Protein AF-A0A485KG55-F1 (afdb_monomer)

Solvent-accessible surface area (backbone atoms only — not comparable to full-atom values): 17344 Å² total; per-residue (Å²): 124,75,71,66,56,75,68,32,67,69,53,48,48,53,50,52,75,73,37,87,70,76,58,78,93,52,53,68,58,70,80,62,63,84,84,54,78,58,100,58,91,44,66,77,60,44,43,66,53,48,68,34,47,49,65,46,37,75,73,56,50,67,76,53,49,66,58,47,41,70,78,42,58,73,48,50,64,60,49,48,56,47,23,44,67,75,44,39,42,69,53,46,56,54,47,60,76,74,46,80,66,74,80,63,58,61,94,48,63,58,46,58,52,19,46,69,63,48,37,55,65,35,44,52,52,36,49,75,73,69,44,73,63,96,65,61,64,43,36,50,16,22,51,64,47,28,47,72,43,31,63,58,36,58,81,77,51,94,81,63,63,46,64,16,40,27,33,6,25,38,63,46,23,44,73,42,34,55,53,46,56,72,73,48,73,90,53,83,49,75,58,29,41,24,29,6,23,50,50,48,21,47,71,41,36,50,56,38,46,78,72,69,52,60,57,86,56,14,41,61,32,4,55,76,71,62,27,59,70,37,25,54,51,47,48,48,69,76,42,79,79,64,75,87,75,89,66,92,72,81,89,70,90,82,90,80,83,89,81,88,85,83,87,84,80,85,86,77,88,89,77,88,78,87,83,83,88,85,81,83,88,80,89,81,85,89,132

Mean predicted aligned error: 14.4 Å

Radius of gyration: 32.48 Å; Cα contacts (8 Å, |Δi|>4): 273; chains: 1; bounding box: 78×40×114 Å

Secondary structure (DSSP, 8-state):
--TTTTT-HHHHHHHHHHS----GGGGGGTT--GGG--SS--HHHHHHHHHHHHHHHHHHTTTTHHHHHHH-GGGHHHHHHHHHHHT-HHHHHHHHTTS-GGGGSSSS-HHHHHHHHT-HHHHHHHHHTT---SS-HHHHHHHTT-HHHHHHHHTT-SS-HHHHHHHHHHTT-HHHHHHHHHHTTT---THHHHHHHHTT-HHHHHHHHHTT---TTHHHHHHHHT-HHHHHHHHHHH-TTS---------------------------------------------

pLDDT: mean 75.59, std 22.01, range [25.38, 97.0]

InterPro domains:
  IPR036770 Ankyrin repeat-containing domain superfamily [G3DSA:1.25.40.20] (66-266)
  IPR036770 Ankyrin repeat-containing domain superfamily [SSF48403] (77-235)
  IPR052050 Secreted Effector and Ankyrin Repeat [PTHR46586] (79-247)

Foldseek 3Di:
DVVVQVVDPVVVVVVCVVDVDDPPLLVLCPPDDLVLDDDDVDVVSLVSVCVNVVVSCVVPNCPCVVVSCVVPVSCLQSQCLVCLQPQVLVSVVVSVVPDQCPVNQPDDLSLLNSLLNLNPSSNVSCVVSVRDDPDQSCLSNLLNLNVVSVVVCVVPDPDDLANSLLSNLLNLSQVSNVVSCVSVPPDHDLCSLLSNLLSLNQVNNVVCVVVPRDCPNSLVSNVVNVSVVNNVVSVCVVCVPDPPPPDPDDPDDDDDDDDDDDDDDDDDDDDDDDDDDDDDDDDDDDD

Sequence (287 aa):
MAASIFHSPDMLRSIVDFQNGAPGHFLPFRCLRSHQLTIELDPAEFAPYEAAFGPWYAHFGSTHVNALFKAMPFLVKPAFFHAVLTGHADVLELICKREDLDGFRHPYNVFKLAMHQGHVQVVLFLQRHRFHCKLCPLWMAADRGHLPLVYFFHRSTTTRSAGAMNAAASRGHLAVVEFLHVNFRGRRSDNTMRCAAAGGHLLTVQFLFDNGYDPRYALEAAVQVGHTDVAAYLERVSNPQSPCDTTFATSTTESNVVDVCSSQGATGFGISGHRACEILGDMCQAA

Organism: NCBI:txid120398

Structure (mmCIF, N/CA/C/O backbone):
data_AF-A0A485KG55-F1
#
_entry.id   AF-A0A485KG55-F1
#
loop_
_atom_site.group_PDB
_atom_site.id
_atom_site.type_symbol
_atom_site.label_atom_id
_atom_site.label_alt_id
_atom_site.label_comp_id
_atom_site.label_asym_id
_atom_site.label_entity_id
_atom_site.label_seq_id
_atom_site.pdbx_PDB_ins_code
_atom_site.Cartn_x
_atom_site.Cartn_y
_atom_site.Cartn_z
_atom_site.occupancy
_atom_site.B_iso_or_equi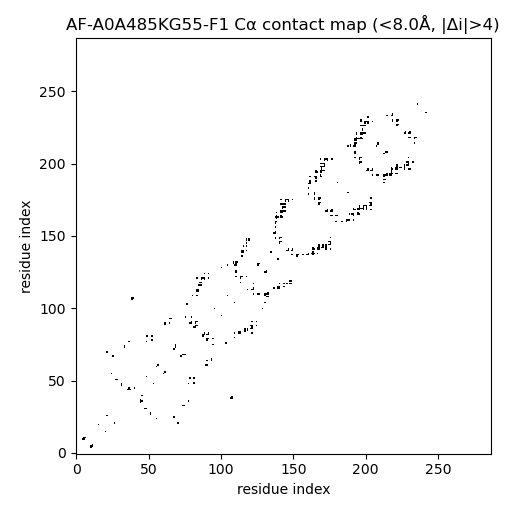v
_atom_site.auth_seq_id
_atom_site.auth_comp_id
_atom_site.auth_asym_id
_atom_site.auth_atom_id
_atom_site.pdbx_PDB_model_num
ATOM 1 N N . MET A 1 1 ? -4.668 -23.628 56.094 1.00 54.41 1 MET A N 1
ATOM 2 C CA . MET A 1 1 ? -6.007 -23.093 56.436 1.00 54.41 1 MET A CA 1
ATOM 3 C C . MET A 1 1 ? -6.452 -21.905 55.575 1.00 54.41 1 MET A C 1
ATOM 5 O O . MET A 1 1 ? -7.646 -21.775 55.379 1.00 54.41 1 MET A O 1
ATOM 9 N N . ALA A 1 2 ? -5.564 -21.075 55.006 1.00 54.59 2 ALA A N 1
ATOM 10 C CA . ALA A 1 2 ? -5.996 -19.948 54.160 1.00 54.59 2 ALA A CA 1
ATOM 11 C C . ALA A 1 2 ? -6.508 -20.347 52.752 1.00 54.59 2 ALA A C 1
ATOM 13 O O . ALA A 1 2 ? -7.375 -19.680 52.205 1.00 54.59 2 ALA A O 1
ATOM 14 N N . ALA A 1 3 ? -6.021 -21.451 52.169 1.00 56.25 3 ALA A N 1
ATOM 15 C CA . ALA A 1 3 ? -6.397 -21.864 50.808 1.00 56.25 3 ALA A CA 1
ATOM 16 C C . ALA A 1 3 ? -7.838 -22.405 50.688 1.00 56.25 3 ALA A C 1
ATOM 18 O O . ALA A 1 3 ? -8.481 -22.210 49.664 1.00 56.25 3 ALA A O 1
ATOM 19 N N . SER A 1 4 ? -8.382 -23.031 51.740 1.00 61.31 4 SER A N 1
ATOM 20 C CA . SER A 1 4 ? -9.757 -23.560 51.737 1.00 61.31 4 SER A CA 1
ATOM 21 C C . SER A 1 4 ? -10.823 -22.462 51.711 1.00 61.31 4 SER A C 1
ATOM 23 O O . SER A 1 4 ? -11.951 -22.713 51.304 1.00 61.31 4 SER A O 1
ATOM 25 N N . ILE A 1 5 ? -10.460 -21.242 52.114 1.00 61.94 5 ILE A N 1
ATOM 26 C CA . ILE A 1 5 ? -11.348 -20.077 52.142 1.00 61.94 5 ILE A CA 1
ATOM 27 C C . ILE A 1 5 ? -11.676 -19.616 50.708 1.00 61.94 5 ILE A C 1
ATOM 29 O O . ILE A 1 5 ? -12.830 -19.320 50.410 1.00 61.94 5 ILE A O 1
ATOM 33 N N . PHE A 1 6 ? -10.709 -19.674 49.782 1.00 60.59 6 PHE A N 1
ATOM 34 C CA . PHE A 1 6 ? -10.903 -19.309 48.367 1.00 60.59 6 PHE A CA 1
ATOM 35 C C . PHE A 1 6 ? -11.691 -20.339 47.544 1.00 60.59 6 PHE A C 1
ATOM 37 O O . PHE A 1 6 ? -12.109 -20.037 46.429 1.00 60.59 6 PHE A O 1
ATOM 44 N N . HIS A 1 7 ? -11.915 -21.538 48.083 1.00 73.44 7 HIS A N 1
ATOM 45 C CA . HIS A 1 7 ? -12.761 -22.559 47.461 1.00 73.44 7 HIS A CA 1
ATOM 46 C C . HIS A 1 7 ? -14.198 -22.553 47.997 1.00 73.44 7 HIS A C 1
ATOM 48 O O . HIS A 1 7 ? -15.013 -23.360 47.552 1.00 73.44 7 HIS A O 1
ATOM 54 N N . SER A 1 8 ? -14.526 -21.653 48.933 1.00 83.25 8 SER A N 1
ATOM 55 C CA . SER A 1 8 ? -15.895 -21.501 49.421 1.00 83.25 8 SER A CA 1
ATOM 56 C C . SER A 1 8 ? -16.798 -20.958 48.301 1.00 83.25 8 SER A C 1
ATOM 58 O O . SER A 1 8 ? -16.531 -19.864 47.791 1.00 83.25 8 SER A O 1
ATOM 60 N N . PRO A 1 9 ? -17.876 -21.673 47.921 1.00 76.62 9 PRO A N 1
ATOM 61 C CA . PRO A 1 9 ? -18.811 -21.228 46.887 1.00 76.62 9 PRO A CA 1
ATOM 62 C C . PRO A 1 9 ? -19.437 -19.868 47.206 1.00 76.62 9 PRO A C 1
ATOM 64 O O . PRO A 1 9 ? -19.648 -19.063 46.303 1.00 76.62 9 PRO A O 1
ATOM 67 N N . ASP A 1 10 ? -19.690 -19.594 48.486 1.00 79.19 10 ASP A N 1
ATOM 68 C CA . ASP A 1 10 ? -20.304 -18.344 48.941 1.00 79.19 10 ASP A CA 1
ATOM 69 C C . ASP A 1 10 ? -19.329 -17.166 48.852 1.00 79.19 10 ASP A C 1
ATOM 71 O O . ASP A 1 10 ? -19.717 -16.048 48.504 1.00 79.19 10 ASP A O 1
ATOM 75 N N . MET A 1 11 ? -18.038 -17.420 49.090 1.00 76.06 11 MET A N 1
ATOM 76 C CA . MET A 1 11 ? -16.997 -16.411 48.915 1.00 76.06 11 MET A CA 1
ATOM 77 C C . MET A 1 11 ? -16.712 -16.151 47.433 1.00 76.06 11 MET A C 1
ATOM 79 O O . MET A 1 11 ? -16.562 -14.997 47.046 1.00 76.06 11 MET A O 1
ATOM 83 N N . LEU A 1 12 ? -16.708 -17.187 46.586 1.00 72.88 12 LEU A N 1
ATOM 84 C CA . LEU A 1 12 ? -16.616 -17.020 45.131 1.00 72.88 12 LEU A CA 1
ATOM 85 C C . LEU A 1 12 ? -17.818 -16.251 44.573 1.00 72.88 12 LEU A C 1
ATOM 87 O O . LEU A 1 12 ? -17.616 -15.347 43.769 1.00 72.88 12 LEU A O 1
ATOM 91 N N . ARG A 1 13 ? -19.042 -16.539 45.037 1.00 70.38 13 ARG A N 1
ATOM 92 C CA . ARG A 1 13 ? -20.236 -15.746 44.696 1.00 70.38 13 ARG A CA 1
ATOM 93 C C . ARG A 1 13 ? -20.087 -14.295 45.128 1.00 70.38 13 ARG A C 1
ATOM 95 O O . ARG A 1 13 ? -20.220 -13.422 44.289 1.00 70.38 13 ARG A O 1
ATOM 102 N N . SER A 1 14 ? -19.675 -14.039 46.369 1.00 71.25 14 SER A N 1
ATOM 103 C CA . SER A 1 14 ? -19.447 -12.670 46.856 1.00 71.25 14 SER A CA 1
ATOM 104 C C . SER A 1 14 ? -18.368 -11.929 46.053 1.00 71.25 14 SER A C 1
ATOM 106 O O . SER A 1 14 ? -18.494 -10.735 45.805 1.00 71.25 14 SER A O 1
ATOM 108 N N . ILE A 1 15 ? -17.312 -12.623 45.612 1.00 70.94 15 ILE A N 1
ATOM 109 C CA . ILE A 1 15 ? -16.262 -12.046 44.761 1.00 70.94 15 ILE A CA 1
ATOM 110 C C . ILE A 1 15 ? -16.804 -11.722 43.364 1.00 70.94 15 ILE A C 1
ATOM 112 O O . ILE A 1 15 ? -16.506 -10.646 42.852 1.00 70.94 15 ILE A O 1
ATOM 116 N N . VAL A 1 16 ? -17.593 -12.611 42.753 1.00 65.81 16 VAL A N 1
ATOM 117 C CA . VAL A 1 16 ? -18.200 -12.385 41.427 1.00 65.81 16 VAL A CA 1
ATOM 118 C C . VAL A 1 16 ? -19.320 -11.339 41.479 1.00 65.81 16 VAL A C 1
ATOM 120 O O . VAL A 1 16 ? -19.476 -10.571 40.536 1.00 65.81 16 VAL A O 1
ATOM 123 N N . ASP A 1 17 ? -20.056 -11.249 42.583 1.00 61.00 17 ASP A N 1
ATOM 124 C CA . ASP A 1 17 ? -21.111 -10.249 42.778 1.00 61.00 17 ASP A CA 1
ATOM 125 C C . ASP A 1 17 ? -20.523 -8.844 43.000 1.00 61.00 17 ASP A C 1
ATOM 127 O O . ASP A 1 17 ? -21.134 -7.845 42.620 1.00 61.00 17 ASP A O 1
ATOM 131 N N . PHE A 1 18 ? -19.320 -8.748 43.584 1.00 56.97 18 PHE A N 1
ATOM 132 C CA . PHE A 1 18 ? -18.641 -7.469 43.836 1.00 56.97 18 PHE A CA 1
ATOM 133 C C . PHE A 1 18 ? -17.660 -7.059 42.728 1.00 56.97 18 PHE A C 1
ATOM 135 O O . PHE A 1 18 ? -17.361 -5.876 42.556 1.00 56.97 18 PHE A O 1
ATOM 142 N N . GLN A 1 19 ? -17.143 -8.020 41.963 1.00 60.59 19 GLN A N 1
ATOM 143 C CA . GLN A 1 19 ? -16.323 -7.774 40.783 1.00 60.59 19 GLN A CA 1
ATOM 144 C C . GLN A 1 19 ? -17.116 -8.191 39.554 1.00 60.59 19 GLN A C 1
ATOM 146 O O . GLN A 1 19 ? -17.252 -9.381 39.299 1.00 60.59 19 GLN A O 1
ATOM 151 N N . ASN A 1 20 ? -17.554 -7.229 38.734 1.00 57.03 20 ASN A N 1
ATOM 152 C CA . ASN A 1 20 ? -17.982 -7.520 37.365 1.00 57.03 20 ASN A CA 1
ATOM 153 C C . ASN A 1 20 ? -16.803 -8.172 36.624 1.00 57.03 20 ASN A C 1
ATOM 155 O O . ASN A 1 20 ? -15.941 -7.489 36.067 1.00 57.03 20 ASN A O 1
ATOM 159 N N . GLY A 1 21 ? -16.714 -9.500 36.691 1.00 59.88 21 GLY A N 1
ATOM 160 C CA . GLY A 1 21 ? -15.658 -10.265 36.056 1.00 59.88 21 GLY A CA 1
ATOM 161 C C . GLY A 1 21 ? -15.669 -9.989 34.559 1.00 59.88 21 GLY A C 1
ATOM 162 O O . GLY A 1 21 ? -16.726 -9.876 33.940 1.00 59.88 21 GLY A O 1
ATOM 163 N N . ALA A 1 22 ? -14.490 -9.875 33.954 1.00 63.97 22 ALA A N 1
ATOM 164 C CA . ALA A 1 22 ? -14.414 -9.871 32.503 1.00 63.97 22 ALA A CA 1
ATOM 165 C C . ALA A 1 22 ? -14.759 -11.290 32.013 1.00 63.97 22 ALA A C 1
ATOM 167 O O . ALA A 1 22 ? -14.145 -12.245 32.504 1.00 63.97 22 ALA A O 1
ATOM 168 N N . PRO A 1 23 ? -15.701 -11.454 31.065 1.00 75.56 23 PRO A N 1
ATOM 169 C CA . PRO A 1 23 ? -15.920 -12.729 30.397 1.00 75.56 23 PRO A CA 1
ATOM 170 C C . PRO A 1 23 ? -14.593 -13.366 29.970 1.00 75.56 23 PRO A C 1
ATOM 172 O O . PRO A 1 23 ? -13.683 -12.661 29.536 1.00 75.56 23 PRO A O 1
ATOM 175 N N . GLY A 1 24 ? -14.470 -14.693 30.076 1.00 79.00 24 GLY A N 1
ATOM 176 C CA . GLY A 1 24 ? -13.200 -15.396 29.827 1.00 79.00 24 GLY A CA 1
ATOM 177 C C . GLY A 1 24 ? -12.570 -15.079 28.463 1.00 79.00 24 GLY A C 1
ATOM 178 O O . GLY A 1 24 ? -11.353 -14.989 28.334 1.00 79.00 24 GLY A O 1
ATOM 179 N N . HIS A 1 25 ? -13.397 -14.796 27.457 1.00 82.00 25 HIS A N 1
ATOM 180 C CA . HIS A 1 25 ? -12.955 -14.408 26.118 1.00 82.00 25 HIS A CA 1
ATOM 181 C C . HIS A 1 25 ? -12.365 -12.985 26.027 1.00 82.00 25 HIS A C 1
ATOM 183 O O . HIS A 1 25 ? -11.863 -12.607 24.976 1.00 82.00 25 HIS A O 1
ATOM 189 N N . PHE A 1 26 ? -12.386 -12.191 27.100 1.00 87.62 26 PHE A N 1
ATOM 190 C CA . PHE A 1 26 ? -11.728 -10.881 27.190 1.00 87.62 26 PHE A CA 1
ATOM 191 C C . PHE A 1 26 ? -10.389 -10.924 27.937 1.00 87.62 26 PHE A C 1
ATOM 193 O O . PHE A 1 26 ? -9.684 -9.914 27.991 1.00 87.62 26 PHE A O 1
ATOM 200 N N . LEU A 1 27 ? -10.012 -12.077 28.502 1.00 84.06 27 LEU A N 1
ATOM 201 C CA . LEU A 1 27 ? -8.758 -12.235 29.243 1.00 84.06 27 LEU A CA 1
ATOM 202 C C . LEU A 1 27 ? -7.500 -11.802 28.467 1.00 84.06 27 LEU A C 1
ATOM 204 O O . LEU A 1 27 ? -6.663 -11.157 29.103 1.00 84.06 27 LEU A O 1
ATOM 208 N N . PRO A 1 28 ? -7.368 -12.038 27.140 1.00 87.12 28 PRO A N 1
ATOM 209 C CA . PRO A 1 28 ? -6.191 -11.598 26.384 1.00 87.12 28 PRO A CA 1
ATOM 210 C C . PRO A 1 28 ? -5.908 -10.092 26.492 1.00 87.12 28 PRO A C 1
ATOM 212 O O . PRO A 1 28 ? -4.757 -9.669 26.454 1.00 87.12 28 PRO A O 1
ATOM 215 N N . PHE A 1 29 ? -6.943 -9.271 26.699 1.00 87.62 29 PHE A N 1
ATOM 216 C CA . PHE A 1 29 ? -6.812 -7.815 26.729 1.00 87.62 29 PHE A CA 1
ATOM 217 C C . PHE A 1 29 ? -6.497 -7.241 28.119 1.00 87.62 29 PHE A C 1
ATOM 219 O O . PHE A 1 29 ? -6.129 -6.072 28.226 1.00 87.62 29 PHE A O 1
ATOM 226 N N . ARG A 1 30 ? -6.594 -8.033 29.200 1.00 83.31 30 ARG A N 1
ATOM 227 C CA . ARG A 1 30 ? -6.345 -7.547 30.578 1.00 83.31 30 ARG A CA 1
ATOM 228 C C . ARG A 1 30 ? -4.898 -7.112 30.818 1.00 83.31 30 ARG A C 1
ATOM 230 O O . ARG A 1 30 ? -4.633 -6.284 31.697 1.00 83.31 30 ARG A O 1
ATOM 237 N N . CYS A 1 31 ? -3.968 -7.694 30.068 1.00 80.38 31 CYS A N 1
ATOM 238 C CA . CYS A 1 31 ? -2.545 -7.385 30.159 1.00 80.38 31 CYS A CA 1
ATOM 239 C C . CYS A 1 31 ? -2.174 -6.097 29.410 1.00 80.38 31 CYS A C 1
ATOM 241 O O . CYS A 1 31 ? -1.112 -5.537 29.670 1.00 80.38 31 CYS A O 1
ATOM 243 N N . LEU A 1 32 ? -3.051 -5.594 28.535 1.00 83.19 32 LEU A N 1
ATOM 244 C CA . LEU A 1 32 ? -2.804 -4.380 27.763 1.00 83.19 32 LEU A CA 1
ATOM 245 C C . LEU A 1 32 ? -2.922 -3.132 28.651 1.00 83.19 32 LEU A C 1
ATOM 247 O O . LEU A 1 32 ? -3.675 -3.095 29.634 1.00 83.19 32 LEU A O 1
ATOM 251 N N . ARG A 1 33 ? -2.144 -2.096 28.326 1.00 71.31 33 ARG A N 1
ATOM 252 C CA . ARG A 1 33 ? -2.092 -0.826 29.068 1.00 71.31 33 ARG A CA 1
ATOM 253 C C . ARG A 1 33 ? -2.201 0.348 28.097 1.00 71.31 33 ARG A C 1
ATOM 255 O O . ARG A 1 33 ? -1.508 0.383 27.088 1.00 71.31 33 ARG A O 1
ATOM 262 N N . SER A 1 34 ? -3.021 1.349 28.432 1.00 63.56 34 SER A N 1
ATOM 263 C CA . SER A 1 34 ? -3.347 2.464 27.522 1.00 63.56 34 SER A CA 1
ATOM 264 C C . SER A 1 34 ? -2.167 3.364 27.134 1.00 63.56 34 SER A C 1
ATOM 266 O O . SER A 1 34 ? -2.271 4.094 26.158 1.00 63.56 34 SER A O 1
ATOM 268 N N . HIS A 1 35 ? -1.067 3.348 27.892 1.00 58.72 35 HIS A N 1
ATOM 269 C CA . HIS A 1 35 ? 0.080 4.246 27.701 1.00 58.72 35 HIS A CA 1
ATOM 270 C C . HIS A 1 35 ? 1.124 3.712 26.700 1.00 58.72 35 HIS A C 1
ATOM 272 O O . HIS A 1 35 ? 2.139 4.363 26.500 1.00 58.72 35 HIS A O 1
ATOM 278 N N . GLN A 1 36 ? 0.905 2.536 26.098 1.00 56.94 36 GLN A N 1
ATOM 279 C CA . GLN A 1 36 ? 1.898 1.841 25.260 1.00 56.94 36 GLN A CA 1
ATOM 280 C C . GLN A 1 36 ? 1.830 2.158 23.757 1.00 56.94 36 GLN A C 1
ATOM 282 O O . GLN A 1 36 ? 2.551 1.535 22.996 1.00 56.94 36 GLN A O 1
ATOM 287 N N . LEU A 1 37 ? 0.953 3.060 23.309 1.00 61.41 37 LEU A N 1
ATOM 288 C CA . LEU A 1 37 ? 0.915 3.487 21.904 1.00 61.41 37 LEU A CA 1
ATOM 289 C C . LEU A 1 37 ? 1.588 4.854 21.791 1.00 61.41 37 LEU A C 1
ATOM 291 O O . LEU A 1 37 ? 0.911 5.887 21.883 1.00 61.41 37 LEU A O 1
ATOM 295 N N . THR A 1 38 ? 2.911 4.861 21.657 1.00 51.84 38 THR A N 1
ATOM 296 C CA . THR A 1 38 ? 3.689 6.078 21.432 1.00 51.84 38 THR A CA 1
ATOM 297 C C . THR A 1 38 ? 3.780 6.415 19.943 1.00 51.84 38 THR A C 1
ATOM 299 O O . THR A 1 38 ? 3.459 5.620 19.072 1.00 51.84 38 THR A O 1
ATOM 302 N N . ILE A 1 39 ? 4.107 7.685 19.687 1.00 52.28 39 ILE A N 1
ATOM 303 C CA . ILE A 1 39 ? 3.816 8.562 18.527 1.00 52.28 39 ILE A CA 1
ATOM 304 C C . ILE A 1 39 ? 4.308 8.057 17.154 1.00 52.28 39 ILE A C 1
ATOM 306 O O . ILE A 1 39 ? 4.035 8.664 16.113 1.00 52.28 39 ILE A O 1
ATOM 310 N N . GLU A 1 40 ? 4.924 6.887 17.111 1.00 52.50 40 GLU A N 1
ATOM 311 C CA . GLU A 1 40 ? 5.373 6.203 15.913 1.00 52.50 40 GLU A CA 1
ATOM 312 C C . GLU A 1 40 ? 4.915 4.757 16.057 1.00 52.50 40 GLU A C 1
ATOM 314 O O . GLU A 1 40 ? 5.255 4.118 17.037 1.00 52.50 40 GLU A O 1
ATOM 319 N N . LEU A 1 41 ? 4.087 4.261 15.134 1.00 58.25 41 LEU A N 1
ATOM 320 C CA . LEU A 1 41 ? 3.583 2.883 15.117 1.00 58.25 41 LEU A CA 1
ATOM 321 C C . LEU A 1 41 ? 4.741 1.884 14.931 1.00 58.25 41 LEU A C 1
ATOM 323 O O . LEU A 1 41 ? 4.869 1.276 13.866 1.00 58.25 41 LEU A O 1
ATOM 327 N N . ASP A 1 42 ? 5.603 1.753 15.935 1.00 62.41 42 ASP A N 1
ATOM 328 C CA . ASP A 1 42 ? 6.643 0.747 16.008 1.00 62.41 42 ASP A CA 1
ATOM 329 C C . ASP A 1 42 ? 5.934 -0.615 16.031 1.00 62.41 42 ASP A C 1
ATOM 331 O O . ASP A 1 42 ? 5.086 -0.860 16.902 1.00 62.41 42 ASP A O 1
ATOM 335 N N . PRO A 1 43 ? 6.228 -1.514 15.073 1.00 65.69 43 PRO A N 1
ATOM 336 C CA . PRO A 1 43 ? 5.708 -2.874 15.095 1.00 65.69 43 PRO A CA 1
ATOM 337 C C . PRO A 1 43 ? 5.881 -3.564 16.456 1.00 65.69 43 PRO A C 1
ATOM 339 O O . PRO A 1 43 ? 5.030 -4.370 16.837 1.00 65.69 43 PRO A O 1
ATOM 342 N N . ALA A 1 44 ? 6.933 -3.229 17.214 1.00 70.94 44 ALA A N 1
ATOM 343 C CA . ALA A 1 44 ? 7.174 -3.774 18.547 1.00 70.94 44 ALA A CA 1
ATOM 344 C C . ALA A 1 44 ? 6.147 -3.302 19.592 1.00 70.94 44 ALA A C 1
ATOM 346 O O . ALA A 1 44 ? 5.698 -4.102 20.414 1.00 70.94 44 ALA A O 1
ATOM 347 N N . GLU A 1 45 ? 5.724 -2.036 19.543 1.00 71.81 45 GLU A N 1
ATOM 348 C CA . GLU A 1 45 ? 4.679 -1.498 20.426 1.00 71.81 45 GLU A CA 1
ATOM 349 C C . GLU A 1 45 ? 3.299 -2.071 20.091 1.00 71.81 45 GLU A C 1
ATOM 351 O O . GLU A 1 45 ? 2.441 -2.224 20.966 1.00 71.81 45 GLU A O 1
ATOM 356 N N . PHE A 1 46 ? 3.087 -2.421 18.820 1.00 77.81 46 PHE A N 1
ATOM 357 C CA . PHE A 1 46 ? 1.818 -2.961 18.347 1.00 77.81 46 PHE A CA 1
ATOM 358 C C . PHE A 1 46 ? 1.683 -4.481 18.513 1.00 77.81 46 PHE A C 1
ATOM 360 O O . PHE A 1 46 ? 0.565 -4.995 18.584 1.00 77.81 46 PHE A O 1
ATOM 367 N N . ALA A 1 47 ? 2.796 -5.206 18.641 1.00 83.19 47 ALA A N 1
ATOM 368 C CA . ALA A 1 47 ? 2.814 -6.664 18.760 1.00 83.19 47 ALA A CA 1
ATOM 369 C C . ALA A 1 47 ? 1.911 -7.234 19.880 1.00 83.19 47 ALA A C 1
ATOM 371 O O . ALA A 1 47 ? 1.224 -8.224 19.624 1.00 83.19 47 ALA A O 1
ATOM 372 N N . PRO A 1 48 ? 1.817 -6.637 21.089 1.00 87.00 48 PRO A N 1
ATOM 373 C CA . PRO A 1 48 ? 0.895 -7.117 22.121 1.00 87.00 48 PRO A CA 1
ATOM 374 C C . PRO A 1 48 ? -0.577 -6.975 21.719 1.00 87.00 48 PRO A C 1
ATOM 376 O O . PRO A 1 48 ? -1.402 -7.817 22.077 1.00 87.00 48 PRO A O 1
ATOM 379 N N . TYR A 1 49 ? -0.910 -5.917 20.974 1.00 87.19 49 TYR A N 1
ATOM 380 C CA . TYR A 1 49 ? -2.261 -5.696 20.470 1.00 87.19 49 TYR A CA 1
ATOM 381 C C . TYR A 1 49 ? -2.597 -6.695 19.370 1.00 87.19 49 TYR A C 1
ATOM 383 O O . TYR A 1 49 ? -3.667 -7.286 19.434 1.00 87.19 49 TYR A O 1
ATOM 391 N N . GLU A 1 50 ? -1.682 -6.946 18.433 1.00 86.44 50 GLU A N 1
ATOM 392 C CA . GLU A 1 50 ? -1.846 -7.982 17.404 1.00 86.44 50 GLU A CA 1
ATOM 393 C C . GLU A 1 50 ? -2.015 -9.378 18.028 1.00 86.44 50 GLU A C 1
ATOM 395 O O . GLU A 1 50 ? -2.940 -10.113 17.690 1.00 86.44 50 GLU A O 1
ATOM 400 N N . ALA A 1 51 ? -1.186 -9.725 19.019 1.00 88.81 51 ALA A N 1
ATOM 401 C CA . ALA A 1 51 ? -1.266 -11.010 19.715 1.00 88.81 51 ALA A CA 1
ATOM 402 C C . ALA A 1 51 ? -2.592 -11.210 20.472 1.00 88.81 51 ALA A C 1
ATOM 404 O O . ALA A 1 51 ? -3.030 -12.346 20.660 1.00 88.81 51 ALA A O 1
ATOM 405 N N . ALA A 1 52 ? -3.236 -10.123 20.909 1.00 91.31 52 ALA A N 1
ATOM 406 C CA . ALA A 1 52 ? -4.535 -10.176 21.570 1.00 91.31 52 ALA A CA 1
ATOM 407 C C . ALA A 1 52 ? -5.696 -10.153 20.564 1.00 91.31 52 ALA A C 1
ATOM 409 O O . ALA A 1 52 ? -6.576 -11.010 20.619 1.00 91.31 52 ALA A O 1
ATOM 410 N N . PHE A 1 53 ? -5.711 -9.180 19.654 1.00 91.44 53 PHE A N 1
ATOM 411 C CA . PHE A 1 53 ? -6.804 -8.954 18.712 1.00 91.44 53 PHE A CA 1
ATOM 412 C C . PHE A 1 53 ? -6.821 -9.967 17.566 1.00 91.44 53 PHE A C 1
ATOM 414 O O . PHE A 1 53 ? -7.905 -10.428 17.228 1.00 91.44 53 PHE A O 1
ATOM 421 N N . GLY A 1 54 ? -5.677 -10.362 17.004 1.00 90.56 54 GLY A N 1
ATOM 422 C CA . GLY A 1 54 ? -5.604 -11.272 15.855 1.00 90.56 54 GLY A CA 1
ATOM 423 C C . GLY A 1 54 ? -6.303 -12.619 16.100 1.00 90.56 54 GLY A C 1
ATOM 424 O O . GLY A 1 54 ? -7.303 -12.916 15.437 1.00 90.56 54 GLY A O 1
ATOM 425 N N . PRO A 1 55 ? -5.872 -13.422 17.097 1.00 92.81 55 PRO A N 1
ATOM 426 C CA . PRO A 1 55 ? -6.534 -14.686 17.435 1.00 92.81 55 PRO A CA 1
ATOM 427 C C . PRO A 1 55 ? -7.991 -14.498 17.869 1.00 92.81 55 PRO A C 1
ATOM 429 O O . PRO A 1 55 ? -8.847 -15.347 17.616 1.00 92.81 55 PRO A O 1
ATOM 432 N N . TRP A 1 56 ? -8.286 -13.373 18.519 1.00 93.31 56 TRP A N 1
ATOM 433 C CA . TRP A 1 56 ? -9.623 -13.073 19.007 1.00 93.31 56 TRP A CA 1
ATOM 434 C C . TRP A 1 56 ? -10.596 -12.755 17.867 1.00 93.31 56 TRP A C 1
ATOM 436 O O . TRP A 1 56 ? -11.682 -13.330 17.825 1.00 93.31 56 TRP A O 1
ATOM 446 N N . TYR A 1 57 ? -10.205 -11.927 16.897 1.00 92.56 57 TYR A N 1
ATOM 447 C CA . TYR A 1 57 ? -10.994 -11.668 15.692 1.00 92.56 57 TYR A CA 1
ATOM 448 C C . TYR A 1 57 ? -11.153 -12.929 14.843 1.00 92.56 57 TYR A C 1
ATOM 450 O O . TYR A 1 57 ? -12.242 -13.166 14.326 1.00 92.56 57 TYR A O 1
ATOM 458 N N . ALA A 1 58 ? -10.123 -13.776 14.748 1.00 91.25 58 ALA A N 1
ATOM 459 C CA . ALA A 1 58 ? -10.223 -15.048 14.032 1.00 91.25 58 ALA A CA 1
ATOM 460 C C . ALA A 1 58 ? -11.291 -15.983 14.633 1.00 91.25 58 ALA A C 1
ATOM 462 O O . ALA A 1 58 ? -11.949 -16.716 13.899 1.00 91.25 58 ALA A O 1
ATOM 463 N N . HIS A 1 59 ? -11.483 -15.949 15.956 1.00 92.00 59 HIS A N 1
ATOM 464 C CA . HIS A 1 59 ? -12.445 -16.811 16.643 1.00 92.00 59 HIS A CA 1
ATOM 465 C C . HIS A 1 59 ? -13.845 -16.187 16.776 1.00 92.00 59 HIS A C 1
ATOM 467 O O . HIS A 1 59 ? -14.848 -16.870 16.581 1.00 92.00 59 HIS A O 1
ATOM 473 N N . PHE A 1 60 ? -13.934 -14.899 17.116 1.00 90.00 60 PHE A N 1
ATOM 474 C CA . PHE A 1 60 ? -15.197 -14.225 17.448 1.00 90.00 60 PHE A CA 1
ATOM 475 C C . PHE A 1 60 ? -15.685 -13.242 16.367 1.00 90.00 60 PHE A C 1
ATOM 477 O O . PHE A 1 60 ? -16.832 -12.781 16.426 1.00 90.00 60 PHE A O 1
ATOM 484 N N . GLY A 1 61 ? -14.846 -12.884 15.393 1.00 89.50 61 GLY A N 1
ATOM 485 C CA . GLY A 1 61 ? -15.114 -11.794 14.454 1.00 89.50 61 GLY A CA 1
ATOM 486 C C . GLY A 1 61 ? -15.353 -10.455 15.162 1.00 89.50 61 GLY A C 1
ATOM 487 O O . GLY A 1 61 ? -14.815 -10.185 16.235 1.00 89.50 61 GLY A O 1
ATOM 488 N N . SER A 1 62 ? -16.220 -9.618 14.589 1.00 89.38 62 SER A N 1
ATOM 489 C CA . SER A 1 62 ? -16.599 -8.312 15.151 1.00 89.38 62 SER A CA 1
ATOM 490 C C . SER A 1 62 ? -17.794 -8.345 16.115 1.00 89.38 62 SER A C 1
ATOM 492 O O . SER A 1 62 ? -18.169 -7.319 16.686 1.00 89.38 62 SER A O 1
ATOM 494 N N . THR A 1 63 ? -18.384 -9.518 16.359 1.00 89.38 63 THR A N 1
ATOM 495 C CA . THR A 1 63 ? -19.636 -9.673 17.128 1.00 89.38 63 THR A CA 1
ATOM 496 C C . THR A 1 63 ? -19.534 -9.177 18.574 1.00 89.38 63 THR A C 1
ATOM 498 O O . THR A 1 63 ? -20.436 -8.504 19.076 1.00 89.38 63 THR A O 1
ATOM 501 N N . HIS A 1 64 ? -18.410 -9.450 19.238 1.00 89.25 64 HIS A N 1
ATOM 502 C CA . HIS A 1 64 ? -18.205 -9.144 20.656 1.00 89.25 64 HIS A CA 1
ATOM 503 C C . HIS A 1 64 ? -17.514 -7.793 20.890 1.00 89.25 64 HIS A C 1
ATOM 505 O O . HIS A 1 64 ? -17.319 -7.389 22.036 1.00 89.25 64 HIS A O 1
ATOM 511 N N . VAL A 1 65 ? -17.167 -7.060 19.826 1.00 91.12 65 VAL A N 1
ATOM 512 C CA . VAL A 1 65 ? -16.379 -5.816 19.900 1.00 91.12 65 VAL A CA 1
ATOM 513 C C . VAL A 1 65 ? -17.098 -4.743 20.715 1.00 91.12 65 VAL A C 1
ATOM 515 O O . VAL A 1 65 ? -16.507 -4.091 21.573 1.00 91.12 65 VAL A O 1
ATOM 518 N N . ASN A 1 66 ? -18.413 -4.611 20.535 1.00 90.88 66 ASN A N 1
ATOM 519 C CA . ASN A 1 66 ? -19.203 -3.653 21.308 1.00 90.88 66 ASN A CA 1
ATOM 520 C C . ASN A 1 66 ? -19.225 -3.979 22.807 1.00 90.88 66 ASN A C 1
ATOM 522 O O . ASN A 1 66 ? -19.193 -3.064 23.634 1.00 90.88 66 ASN A O 1
ATOM 526 N N . ALA A 1 67 ? -19.285 -5.265 23.163 1.00 90.12 67 ALA A N 1
ATOM 527 C CA . ALA A 1 67 ? -19.224 -5.712 24.551 1.00 90.12 67 ALA A CA 1
ATOM 528 C C . ALA A 1 67 ? -17.820 -5.492 25.135 1.00 90.12 67 ALA A C 1
ATOM 530 O O . ALA A 1 67 ? -17.700 -4.984 26.251 1.00 90.12 67 ALA A O 1
ATOM 531 N N . LEU A 1 68 ? -16.774 -5.756 24.345 1.00 90.19 68 LEU A N 1
ATOM 532 C CA . LEU A 1 68 ? -15.383 -5.486 24.702 1.00 90.19 68 LEU A CA 1
ATOM 533 C C . LEU A 1 68 ? -15.175 -4.003 25.036 1.00 90.19 68 LEU A C 1
ATOM 535 O O . LEU A 1 68 ? -14.656 -3.683 26.100 1.00 90.19 68 LEU A O 1
ATOM 539 N N . PHE A 1 69 ? -15.661 -3.087 24.195 1.00 91.19 69 PHE A N 1
ATOM 540 C CA . PHE A 1 69 ? -15.547 -1.643 24.436 1.00 91.19 69 PHE A CA 1
ATOM 541 C C . PHE A 1 69 ? -16.413 -1.139 25.594 1.00 91.19 69 PHE A C 1
ATOM 543 O O . PHE A 1 69 ? -16.136 -0.083 26.159 1.00 91.19 69 PHE A O 1
ATOM 550 N N . LYS A 1 70 ? -17.493 -1.843 25.958 1.00 88.62 70 LYS A N 1
ATOM 551 C CA . LYS A 1 70 ? -18.242 -1.541 27.192 1.00 88.62 70 LYS A CA 1
ATOM 552 C C . LYS A 1 70 ? -17.445 -1.952 28.430 1.00 88.62 70 LYS A C 1
ATOM 554 O O . LYS A 1 70 ? -17.400 -1.187 29.384 1.00 88.62 70 LYS A O 1
ATOM 559 N N . ALA A 1 71 ? -16.809 -3.122 28.397 1.00 87.94 71 ALA A N 1
ATOM 560 C CA . ALA A 1 71 ? -16.018 -3.634 29.514 1.00 87.94 71 ALA A CA 1
ATOM 561 C C . ALA A 1 71 ? -14.667 -2.913 29.673 1.00 87.94 71 ALA A C 1
ATOM 563 O O . ALA A 1 71 ? -14.209 -2.693 30.791 1.00 87.94 71 ALA A O 1
ATOM 564 N N . MET A 1 72 ? -14.022 -2.543 28.564 1.00 88.00 72 MET A N 1
ATOM 565 C CA . MET A 1 72 ? -12.681 -1.953 28.525 1.00 88.00 72 MET A CA 1
ATOM 566 C C . MET A 1 72 ? -12.627 -0.779 27.529 1.00 88.00 72 MET A C 1
ATOM 568 O O . MET A 1 72 ? -12.106 -0.923 26.420 1.00 88.00 72 MET A O 1
ATOM 572 N N . PRO A 1 73 ? -13.133 0.411 27.909 1.00 88.00 73 PRO A N 1
ATOM 573 C CA . PRO A 1 73 ? -13.207 1.575 27.016 1.00 88.00 73 PRO A CA 1
ATOM 574 C C . PRO A 1 73 ? -11.848 2.061 26.492 1.00 88.00 73 PRO A C 1
ATOM 576 O O . PRO A 1 73 ? -11.755 2.591 25.391 1.00 88.00 73 PRO A O 1
ATOM 579 N N . PHE A 1 74 ? -10.763 1.837 27.241 1.00 85.56 74 PHE A N 1
ATOM 580 C CA . PHE A 1 74 ? -9.416 2.237 26.821 1.00 85.56 74 PHE A CA 1
ATOM 581 C C . PHE A 1 74 ? -8.929 1.516 25.551 1.00 85.56 74 PHE A C 1
ATOM 583 O O . PHE A 1 74 ? -7.982 1.982 24.920 1.00 85.56 74 PHE A O 1
ATOM 590 N N . LEU A 1 75 ? -9.563 0.400 25.165 1.00 88.75 75 LEU A N 1
ATOM 591 C CA . LEU A 1 75 ? -9.206 -0.376 23.976 1.00 88.75 75 LEU A CA 1
ATOM 592 C C . LEU A 1 75 ? -9.744 0.211 22.672 1.00 88.75 75 LEU A C 1
ATOM 594 O O . LEU A 1 75 ? -9.292 -0.222 21.618 1.00 88.75 75 LEU A O 1
ATOM 598 N N . VAL A 1 76 ? -10.657 1.188 22.703 1.00 89.56 76 VAL A N 1
ATOM 599 C CA . VAL A 1 76 ? -11.254 1.742 21.474 1.00 89.56 76 VAL A CA 1
ATOM 600 C C . VAL A 1 76 ? -10.180 2.341 20.557 1.00 89.56 76 VAL A C 1
ATOM 602 O O . VAL A 1 76 ? -10.141 2.032 19.368 1.00 89.56 76 VAL A O 1
ATOM 605 N N . LYS A 1 77 ? -9.253 3.138 21.110 1.00 86.81 77 LYS A N 1
ATOM 606 C CA . LYS A 1 77 ? -8.129 3.713 20.349 1.00 86.81 77 LYS A CA 1
ATOM 607 C C . LYS A 1 77 ? -7.196 2.640 19.767 1.00 86.81 77 LYS A C 1
ATOM 609 O O . LYS A 1 77 ? -7.026 2.633 18.549 1.00 86.81 77 LYS A O 1
ATOM 614 N N . PRO A 1 78 ? -6.633 1.710 20.563 1.00 87.00 78 PRO A N 1
ATOM 615 C CA . PRO A 1 78 ? -5.847 0.604 20.023 1.00 87.00 78 PRO A CA 1
ATOM 616 C C . PRO A 1 78 ? -6.582 -0.231 18.973 1.00 87.00 78 PRO A C 1
ATOM 618 O O . PRO A 1 78 ? -6.008 -0.543 17.934 1.00 87.00 78 PRO A O 1
ATOM 621 N N . ALA A 1 79 ? -7.856 -0.554 19.208 1.00 89.81 79 ALA A N 1
ATOM 622 C CA . ALA A 1 79 ? -8.664 -1.338 18.282 1.00 89.81 79 ALA A CA 1
ATOM 623 C C . ALA A 1 79 ? -8.888 -0.607 16.954 1.00 89.81 79 ALA A C 1
ATOM 625 O O . ALA A 1 79 ? -8.856 -1.242 15.904 1.00 89.81 79 ALA A O 1
ATOM 626 N N . PHE A 1 80 ? -9.061 0.718 16.981 1.00 90.00 80 PHE A N 1
ATOM 627 C CA . PHE A 1 80 ? -9.145 1.530 15.769 1.00 90.00 80 PHE A CA 1
ATOM 628 C C . PHE A 1 80 ? -7.862 1.425 14.937 1.00 90.00 80 PHE A C 1
ATOM 630 O O . PHE A 1 80 ? -7.923 1.094 13.755 1.00 90.00 80 PHE A O 1
ATOM 637 N N . PHE A 1 81 ? -6.693 1.648 15.547 1.00 87.19 81 PHE A N 1
ATOM 638 C CA . PHE A 1 81 ? -5.417 1.534 14.831 1.00 87.19 81 PHE A CA 1
ATOM 639 C C . PHE A 1 81 ? -5.165 0.105 14.341 1.00 87.19 81 PHE A C 1
ATOM 641 O O . PHE A 1 81 ? -4.729 -0.073 13.204 1.00 87.19 81 PHE A O 1
ATOM 648 N N . HIS A 1 82 ? -5.524 -0.902 15.141 1.00 88.56 82 HIS A N 1
ATOM 649 C CA . HIS A 1 82 ? -5.441 -2.309 14.746 1.00 88.56 82 HIS A CA 1
ATOM 650 C C . HIS A 1 82 ? -6.277 -2.575 13.505 1.00 88.56 82 HIS A C 1
ATOM 652 O O . HIS A 1 82 ? -5.795 -3.153 12.537 1.00 88.56 82 HIS A O 1
ATOM 658 N N . ALA A 1 83 ? -7.535 -2.141 13.518 1.00 91.50 83 ALA A N 1
ATOM 659 C CA . ALA A 1 83 ? -8.460 -2.345 12.419 1.00 91.50 83 ALA A CA 1
ATOM 660 C C . ALA A 1 83 ? -7.991 -1.645 11.135 1.00 91.50 83 ALA A C 1
ATOM 662 O O . ALA A 1 83 ? -8.133 -2.202 10.046 1.00 91.50 83 ALA A O 1
ATOM 663 N N . VAL A 1 84 ? -7.360 -0.472 11.256 1.00 90.31 84 VAL A N 1
ATOM 664 C CA . VAL A 1 84 ? -6.713 0.204 10.122 1.00 90.31 84 VAL A CA 1
ATOM 665 C C . VAL A 1 84 ? -5.533 -0.607 9.577 1.00 90.31 84 VAL A C 1
ATOM 667 O O . VAL A 1 84 ? -5.378 -0.703 8.359 1.00 90.31 84 VAL A O 1
ATOM 670 N N . LEU A 1 85 ? -4.714 -1.186 10.459 1.00 86.69 85 LEU A N 1
ATOM 671 C CA . LEU A 1 85 ? -3.529 -1.966 10.091 1.00 86.69 85 LEU A CA 1
ATOM 672 C C . LEU A 1 85 ? -3.859 -3.311 9.438 1.00 86.69 85 LEU A C 1
ATOM 674 O O . LEU A 1 85 ? -3.168 -3.715 8.512 1.00 86.69 85 LEU A O 1
ATOM 678 N N . THR A 1 86 ? -4.900 -3.981 9.923 1.00 88.44 86 THR A N 1
ATOM 679 C CA . THR A 1 86 ? -5.242 -5.371 9.564 1.00 88.44 86 THR A CA 1
ATOM 680 C C . THR A 1 86 ? -6.398 -5.486 8.573 1.00 88.44 86 THR A C 1
ATOM 682 O O . THR A 1 86 ? -6.678 -6.567 8.061 1.00 88.44 86 THR A O 1
ATOM 685 N N . GLY A 1 87 ? -7.085 -4.379 8.277 1.00 91.56 87 GLY A N 1
ATOM 686 C CA . GLY A 1 87 ? -8.144 -4.356 7.270 1.00 91.56 87 GLY A CA 1
ATOM 687 C C . GLY A 1 87 ? -9.549 -4.653 7.795 1.00 91.56 87 GLY A C 1
ATOM 688 O O . GLY A 1 87 ? -10.456 -4.862 6.988 1.00 91.56 87 GLY A O 1
ATOM 689 N N . HIS A 1 88 ? -9.765 -4.637 9.113 1.00 92.69 88 HIS A N 1
ATOM 690 C CA . HIS A 1 88 ? -11.075 -4.862 9.741 1.00 92.69 88 HIS A CA 1
ATOM 691 C C . HIS A 1 88 ? -11.996 -3.633 9.627 1.00 92.69 88 HIS 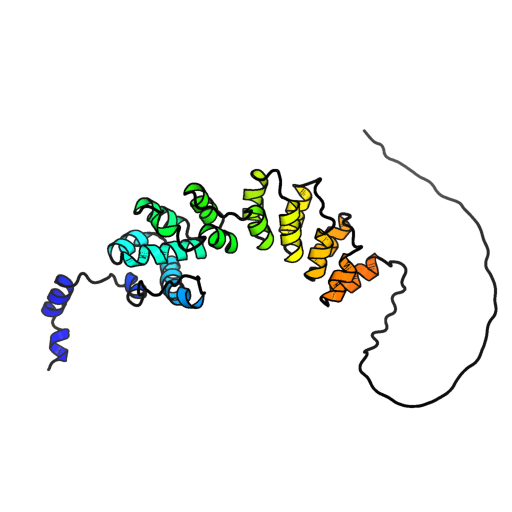A C 1
ATOM 693 O O . HIS A 1 88 ? -12.258 -2.917 10.595 1.00 92.69 88 HIS A O 1
ATOM 699 N N . ALA A 1 89 ? -12.492 -3.363 8.418 1.00 93.94 89 ALA A N 1
ATOM 700 C CA . ALA A 1 89 ? -13.397 -2.240 8.154 1.00 93.94 89 ALA A CA 1
ATOM 701 C C . ALA A 1 89 ? -14.719 -2.328 8.945 1.00 93.94 89 ALA A C 1
ATOM 703 O O . ALA A 1 89 ? -15.288 -1.307 9.318 1.00 93.94 89 ALA A O 1
ATOM 704 N N . ASP A 1 90 ? -15.179 -3.536 9.261 1.00 93.94 90 ASP A N 1
ATOM 705 C CA . ASP A 1 90 ? -16.344 -3.793 10.109 1.00 93.94 90 ASP A CA 1
ATOM 706 C C . ASP A 1 90 ? -16.167 -3.251 11.536 1.00 93.94 90 ASP A C 1
ATOM 708 O O . ASP A 1 90 ? -17.075 -2.619 12.079 1.00 93.94 90 ASP A O 1
ATOM 712 N N . VAL A 1 91 ? -14.982 -3.420 12.125 1.00 93.56 91 VAL A N 1
ATOM 713 C CA . VAL A 1 91 ? -14.641 -2.846 13.436 1.00 93.56 91 VAL A CA 1
ATOM 714 C C . VAL A 1 91 ? -14.636 -1.317 13.377 1.00 93.56 91 VAL A C 1
ATOM 716 O O . VAL A 1 91 ? -15.142 -0.672 14.296 1.00 93.56 91 VAL A O 1
ATOM 719 N N . LEU A 1 92 ? -14.135 -0.721 12.291 1.00 94.12 92 LEU A N 1
ATOM 720 C CA . LEU A 1 92 ? -14.152 0.736 12.106 1.00 94.12 92 LEU A CA 1
ATOM 721 C C . LEU A 1 92 ? -15.580 1.295 12.036 1.00 94.12 92 LEU A C 1
ATOM 723 O O . LEU A 1 92 ? -15.878 2.304 12.677 1.00 94.12 92 LEU A O 1
ATOM 727 N N . GLU A 1 93 ? -16.479 0.605 11.332 1.00 93.88 93 GLU A N 1
ATOM 728 C CA . GLU A 1 93 ? -17.904 0.953 11.271 1.00 93.88 93 GLU A CA 1
ATOM 729 C C . GLU A 1 93 ? -18.580 0.859 12.650 1.00 93.88 93 GLU A C 1
ATOM 731 O O . GLU A 1 93 ? -19.432 1.683 12.992 1.00 93.88 93 GLU A O 1
ATOM 736 N N . LEU A 1 94 ? -18.191 -0.115 13.482 1.00 93.38 94 LEU A N 1
ATOM 737 C CA . LEU A 1 94 ? -18.680 -0.217 14.861 1.00 93.38 94 LEU A CA 1
ATOM 738 C C . LEU A 1 94 ? -18.176 0.930 15.744 1.00 93.38 94 LEU A C 1
ATOM 740 O O . LEU A 1 94 ? -18.960 1.491 16.512 1.00 93.38 94 LEU A O 1
ATOM 744 N N . ILE A 1 95 ? -16.900 1.304 15.621 1.00 92.19 95 ILE A N 1
ATOM 745 C CA . ILE A 1 95 ? -16.314 2.421 16.377 1.00 92.19 95 ILE A CA 1
ATOM 746 C C . ILE A 1 95 ? -16.984 3.741 15.981 1.00 92.19 95 ILE A C 1
ATOM 748 O O . ILE A 1 95 ? -17.398 4.499 16.857 1.00 92.19 95 ILE A O 1
ATOM 752 N N . CYS A 1 96 ? -17.192 3.973 14.681 1.00 92.19 96 CYS A N 1
ATOM 753 C CA . CYS A 1 96 ? -17.846 5.183 14.177 1.00 92.19 96 CYS A CA 1
ATOM 754 C C . CYS A 1 96 ? -19.287 5.357 14.681 1.00 92.19 96 CYS A C 1
ATOM 756 O O . CYS A 1 96 ? -19.764 6.480 14.828 1.00 92.19 96 CYS A O 1
ATOM 758 N N . LYS A 1 97 ? -20.009 4.259 14.938 1.00 91.12 97 LYS A N 1
ATOM 759 C CA . LYS A 1 97 ? -21.366 4.321 15.507 1.00 91.12 97 LYS A CA 1
ATOM 760 C C . LYS A 1 97 ? -21.378 4.716 16.983 1.00 91.12 97 LYS A C 1
ATOM 762 O O . LYS A 1 97 ? -22.439 5.056 17.502 1.00 91.12 97 LYS A O 1
ATOM 767 N N . ARG A 1 98 ? -20.240 4.608 17.670 1.00 87.69 98 ARG A N 1
ATOM 768 C CA . ARG A 1 98 ? -20.136 4.774 19.121 1.00 87.69 98 ARG A CA 1
ATOM 769 C C . ARG A 1 98 ? -19.508 6.105 19.519 1.00 87.69 98 ARG A C 1
ATOM 771 O O . ARG A 1 98 ? -19.954 6.697 20.497 1.00 87.69 98 ARG A O 1
ATOM 778 N N . GLU A 1 99 ? -18.479 6.544 18.802 1.00 85.62 99 GLU A N 1
ATOM 779 C CA . GLU A 1 99 ? -17.671 7.709 19.167 1.00 85.62 99 GLU A CA 1
ATOM 780 C C . GLU A 1 99 ? -17.372 8.593 17.953 1.00 85.62 99 GLU A C 1
ATOM 782 O O . GLU A 1 99 ? -17.351 8.130 16.812 1.00 85.62 99 GLU A O 1
ATOM 787 N N . ASP A 1 100 ? -17.115 9.875 18.219 1.00 86.31 100 ASP A N 1
ATOM 788 C CA . ASP A 1 100 ? -16.613 10.796 17.205 1.00 86.31 100 ASP A CA 1
ATOM 789 C C . ASP A 1 100 ? -15.149 10.477 16.861 1.00 86.31 100 ASP A C 1
ATOM 791 O O . ASP A 1 100 ? -14.306 10.238 17.731 1.00 86.31 100 ASP A O 1
ATOM 795 N N . LEU A 1 101 ? -14.844 10.482 15.565 1.00 86.38 101 LEU A N 1
ATOM 796 C CA . LEU A 1 101 ? -13.550 10.075 15.030 1.00 86.38 101 LEU A CA 1
ATOM 797 C C . LEU A 1 101 ? -12.492 11.188 15.091 1.00 86.38 101 LEU A C 1
ATOM 799 O O . LEU A 1 101 ? -11.318 10.937 14.800 1.00 86.38 101 LEU A O 1
ATOM 803 N N . ASP A 1 102 ? -12.862 12.407 15.487 1.00 82.31 102 ASP A N 1
ATOM 804 C CA . ASP A 1 102 ? -11.934 13.540 15.564 1.00 82.31 102 ASP A CA 1
ATOM 805 C C . ASP A 1 102 ? -10.766 13.284 16.534 1.00 82.31 102 ASP A C 1
ATOM 807 O O . ASP A 1 102 ? -9.620 13.639 16.237 1.00 82.31 102 ASP A O 1
ATOM 811 N N . GLY A 1 103 ? -11.004 12.536 17.618 1.00 81.12 103 GLY A N 1
ATOM 812 C CA . GLY A 1 103 ? -9.976 12.121 18.582 1.00 81.12 103 GLY A CA 1
ATOM 813 C C . GLY A 1 103 ? -8.937 11.117 18.054 1.00 81.12 103 GLY A C 1
ATOM 814 O O . GLY A 1 103 ? -7.984 10.805 18.771 1.00 81.12 103 GLY A O 1
ATOM 815 N N . PHE A 1 104 ? -9.108 10.615 16.825 1.00 80.06 104 PHE A N 1
ATOM 816 C CA . PHE A 1 104 ? -8.225 9.642 16.169 1.00 80.06 104 PHE A CA 1
ATOM 817 C C . PHE A 1 104 ? -7.386 10.270 15.042 1.00 80.06 104 PHE A C 1
ATOM 819 O O . PHE A 1 104 ? -6.524 9.604 14.469 1.00 80.06 104 PHE A O 1
ATOM 826 N N . ARG A 1 105 ? -7.623 11.549 14.702 1.00 75.75 105 ARG A N 1
ATOM 827 C CA . ARG A 1 105 ? -6.937 12.251 13.594 1.00 75.75 105 ARG A CA 1
ATOM 828 C C . ARG A 1 105 ? -5.491 12.633 13.898 1.00 75.75 105 ARG A C 1
ATOM 830 O O . ARG A 1 105 ? -4.706 12.822 12.974 1.00 75.75 105 ARG A O 1
ATOM 837 N N . HIS A 1 106 ? -5.151 12.777 15.173 1.00 68.19 106 HIS A N 1
ATOM 838 C CA . HIS A 1 106 ? -3.836 13.199 15.638 1.00 68.19 106 HIS A CA 1
ATOM 839 C C . HIS A 1 106 ? -3.307 12.197 16.673 1.00 68.19 106 HIS A C 1
ATOM 841 O O . HIS A 1 106 ? -4.101 11.675 17.455 1.00 68.19 106 HIS A O 1
ATOM 847 N N . PRO A 1 107 ? -1.991 11.916 16.713 1.00 56.38 107 PRO A N 1
ATOM 848 C CA . PRO A 1 107 ? -0.904 12.536 15.939 1.00 56.38 107 PRO A CA 1
ATOM 849 C C . PRO A 1 107 ? -0.630 11.897 14.562 1.00 56.38 107 PRO A C 1
ATOM 851 O O . PRO A 1 107 ? 0.135 12.447 13.773 1.00 56.38 107 PRO A O 1
ATOM 854 N N . TYR A 1 108 ? -1.239 10.753 14.249 1.00 66.00 108 TYR A N 1
ATOM 855 C CA . TYR A 1 108 ? -0.839 9.934 13.102 1.00 66.00 108 TYR A CA 1
ATOM 856 C C . TYR A 1 108 ? -1.573 10.295 11.817 1.00 66.00 108 TYR A C 1
ATOM 858 O O . TYR A 1 108 ? -2.781 10.523 11.801 1.00 66.00 108 TYR A O 1
ATOM 866 N N . ASN A 1 109 ? -0.872 10.205 10.686 1.00 75.56 109 ASN A N 1
ATOM 867 C CA . ASN A 1 109 ? -1.538 10.171 9.390 1.00 75.56 109 ASN A CA 1
ATOM 868 C C . ASN A 1 109 ? -2.128 8.769 9.153 1.00 75.56 109 ASN A C 1
ATOM 870 O O . ASN A 1 109 ? -1.569 7.966 8.405 1.00 75.56 109 ASN A O 1
ATOM 874 N N . VAL A 1 110 ? -3.256 8.481 9.813 1.00 84.69 110 VAL A N 1
ATOM 875 C CA . VAL A 1 110 ? -4.007 7.211 9.721 1.00 84.69 110 VAL A CA 1
ATOM 876 C C . VAL A 1 110 ? -4.277 6.829 8.266 1.00 84.69 110 VAL A C 1
ATOM 878 O O . VAL A 1 110 ? -4.172 5.668 7.883 1.00 84.69 110 VAL A O 1
ATOM 881 N N . PHE A 1 111 ? -4.554 7.827 7.424 1.00 87.56 111 PHE A N 1
ATOM 882 C CA . PHE A 1 111 ? -4.762 7.619 5.998 1.00 87.56 111 PHE A CA 1
ATOM 883 C C . PHE A 1 111 ? -3.504 7.076 5.311 1.00 87.56 111 PHE A C 1
ATOM 885 O O . PHE A 1 111 ? -3.578 6.090 4.585 1.00 87.56 111 PHE A O 1
ATOM 892 N N . LYS A 1 112 ? -2.329 7.666 5.572 1.00 85.88 112 LYS A N 1
ATOM 893 C CA . LYS A 1 112 ? -1.049 7.156 5.050 1.00 85.88 112 LYS A CA 1
ATOM 894 C C . LYS A 1 112 ? -0.793 5.715 5.505 1.00 85.88 112 LYS A C 1
ATOM 896 O O . LYS A 1 112 ? -0.323 4.911 4.706 1.00 85.88 112 LYS A O 1
ATOM 901 N N . LEU A 1 113 ? -1.122 5.383 6.753 1.00 85.25 113 LEU A N 1
ATOM 902 C CA . LEU A 1 113 ? -0.978 4.023 7.276 1.00 85.25 113 LEU A CA 1
ATOM 903 C C . LEU A 1 113 ? -1.849 3.023 6.505 1.00 85.25 113 LEU A C 1
ATOM 905 O O . LEU A 1 113 ? -1.338 2.021 6.012 1.00 85.25 113 LEU A O 1
ATOM 909 N N . ALA A 1 114 ? -3.134 3.332 6.327 1.00 89.62 114 ALA A N 1
ATOM 910 C CA . ALA A 1 114 ? -4.050 2.499 5.549 1.00 89.62 114 ALA A CA 1
ATOM 911 C C . ALA A 1 114 ? -3.571 2.309 4.101 1.00 89.62 114 ALA A C 1
ATOM 913 O O . ALA A 1 114 ? -3.617 1.207 3.556 1.00 89.62 114 ALA A O 1
ATOM 914 N N . MET A 1 115 ? -3.054 3.381 3.493 1.00 89.19 115 MET A N 1
ATOM 915 C CA . MET A 1 115 ? -2.479 3.345 2.148 1.00 89.19 115 MET A CA 1
ATOM 916 C C . MET A 1 115 ? -1.247 2.443 2.061 1.00 89.19 115 MET A C 1
ATOM 918 O O . MET A 1 115 ? -1.028 1.827 1.022 1.00 89.19 115 MET A O 1
ATOM 922 N N . HIS A 1 116 ? -0.453 2.337 3.129 1.00 87.81 116 HIS A N 1
ATOM 923 C CA . HIS A 1 116 ? 0.676 1.413 3.174 1.00 87.81 116 HIS A CA 1
ATOM 924 C C . HIS A 1 116 ? 0.243 -0.053 3.223 1.00 87.81 116 HIS A C 1
ATOM 926 O O . HIS A 1 116 ? 0.905 -0.876 2.589 1.00 87.81 116 HIS A O 1
ATOM 932 N N . GLN A 1 117 ? -0.860 -0.363 3.908 1.00 88.69 117 GLN A N 1
ATOM 933 C CA . GLN A 1 117 ? -1.374 -1.733 4.037 1.00 88.69 117 GLN A CA 1
ATOM 934 C C . GLN A 1 117 ? -2.184 -2.199 2.823 1.00 88.69 117 GLN A C 1
ATOM 936 O O . GLN A 1 117 ? -2.201 -3.382 2.505 1.00 88.69 117 GLN A O 1
ATOM 941 N N . GLY A 1 118 ? -2.825 -1.279 2.097 1.00 90.12 118 GLY A N 1
ATOM 942 C CA . GLY A 1 118 ? -3.511 -1.609 0.842 1.00 90.12 118 GLY A CA 1
ATOM 943 C C . GLY A 1 118 ? -4.963 -2.058 0.993 1.00 90.12 118 GLY A C 1
ATOM 944 O O . GLY A 1 118 ? -5.611 -2.402 0.004 1.00 90.12 118 GLY A O 1
ATOM 945 N N . HIS A 1 119 ? 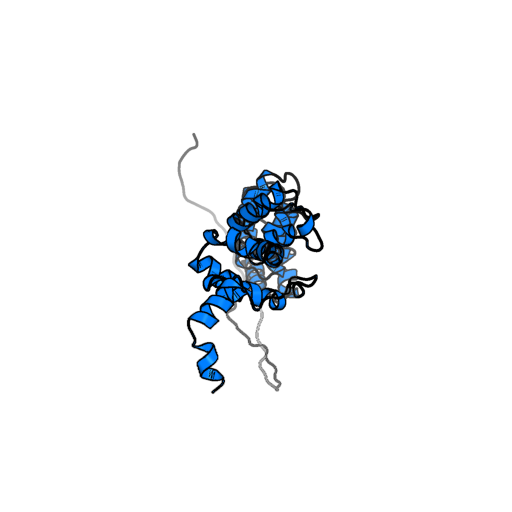-5.511 -2.027 2.209 1.00 91.75 119 HIS A N 1
ATOM 946 C CA . HIS A 1 119 ? -6.895 -2.415 2.471 1.00 91.75 119 HIS A CA 1
ATOM 947 C C . HIS A 1 119 ? -7.881 -1.378 1.915 1.00 91.75 119 HIS A C 1
ATOM 949 O O . HIS A 1 119 ? -8.176 -0.365 2.552 1.00 91.75 119 HIS A O 1
ATOM 955 N N . VAL A 1 120 ? -8.430 -1.655 0.728 1.00 92.62 120 VAL A N 1
ATOM 956 C CA . VAL A 1 120 ? -9.337 -0.748 -0.000 1.00 92.62 120 VAL A CA 1
ATOM 957 C C . VAL A 1 120 ? -10.497 -0.271 0.870 1.00 92.62 120 VAL A C 1
ATOM 959 O O . VAL A 1 120 ? -10.745 0.927 0.939 1.00 92.62 120 VAL A O 1
ATOM 962 N N . GLN A 1 121 ? -11.171 -1.177 1.583 1.00 94.00 121 GLN A N 1
ATOM 963 C CA . GLN A 1 121 ? -12.340 -0.823 2.399 1.00 94.00 121 GLN A CA 1
ATOM 964 C C . GLN A 1 121 ? -11.995 0.137 3.544 1.00 94.00 121 GLN A C 1
ATOM 966 O O . GLN A 1 121 ? -12.742 1.078 3.800 1.00 94.00 121 GLN A O 1
ATOM 971 N N . VAL A 1 122 ? -10.828 -0.031 4.173 1.00 93.88 122 VAL A N 1
ATOM 972 C CA . VAL A 1 122 ? -10.337 0.900 5.200 1.00 93.88 122 VAL A CA 1
ATOM 973 C C . VAL A 1 122 ? -10.048 2.268 4.586 1.00 93.88 122 VAL A C 1
ATOM 975 O O . VAL A 1 122 ? -10.455 3.287 5.136 1.00 93.88 122 VAL A O 1
ATOM 978 N N . VAL A 1 123 ? -9.386 2.319 3.428 1.00 92.69 123 VAL A N 1
ATOM 979 C CA . VAL A 1 123 ? -9.097 3.589 2.742 1.00 92.69 123 VAL A CA 1
ATOM 980 C C . VAL A 1 123 ? -10.390 4.320 2.355 1.00 92.69 123 VAL A C 1
ATOM 982 O O . VAL A 1 123 ? -10.486 5.532 2.558 1.00 92.69 123 VAL A O 1
ATOM 985 N N . LEU A 1 124 ? -11.404 3.597 1.866 1.00 91.69 124 LEU A N 1
ATOM 986 C CA . LEU A 1 124 ? -12.725 4.154 1.548 1.00 91.69 124 LEU A CA 1
ATOM 987 C C . LEU A 1 124 ? -13.429 4.709 2.787 1.00 91.69 124 LEU A C 1
ATOM 989 O O . LEU A 1 124 ? -13.941 5.832 2.751 1.00 91.69 124 LEU A O 1
ATOM 993 N N . PHE A 1 125 ? -13.420 3.946 3.880 1.00 94.25 125 PHE A N 1
ATOM 994 C CA . PHE A 1 125 ? -13.953 4.380 5.166 1.00 94.25 125 PHE A CA 1
ATOM 995 C C . PHE A 1 125 ? -13.275 5.680 5.623 1.00 94.25 125 PHE A C 1
ATOM 997 O O . PHE A 1 125 ? -13.936 6.688 5.880 1.00 94.25 125 PHE A O 1
ATOM 1004 N N . LEU A 1 126 ? -11.942 5.710 5.629 1.00 91.94 126 LEU A N 1
ATOM 1005 C CA . LEU A 1 126 ? -11.174 6.880 6.047 1.00 91.94 126 LEU A CA 1
ATOM 1006 C C . LEU A 1 126 ? -11.466 8.107 5.165 1.00 91.94 126 LEU A C 1
ATOM 1008 O O . LEU A 1 126 ? -11.686 9.200 5.695 1.00 91.94 126 LEU A O 1
ATOM 1012 N N . GLN A 1 127 ? -11.556 7.936 3.842 1.00 88.44 127 GLN A N 1
ATOM 1013 C CA . GLN A 1 127 ? -11.899 9.023 2.920 1.00 88.44 127 GLN A CA 1
ATOM 1014 C C . GLN A 1 127 ? -13.313 9.574 3.179 1.00 88.44 127 GLN A C 1
ATOM 1016 O O . GLN A 1 127 ? -13.502 10.794 3.215 1.00 88.44 127 GLN A O 1
ATOM 1021 N N . ARG A 1 128 ? -14.300 8.701 3.435 1.00 91.25 128 ARG A N 1
ATOM 1022 C CA . ARG A 1 128 ? -15.676 9.096 3.796 1.00 91.25 128 ARG A CA 1
ATOM 1023 C C . ARG A 1 128 ? -15.717 9.933 5.078 1.00 91.25 128 ARG A C 1
ATOM 1025 O O . ARG A 1 128 ? -16.477 10.897 5.152 1.00 91.25 128 ARG A O 1
ATOM 1032 N N . HIS A 1 129 ? -14.863 9.616 6.048 1.00 90.12 129 HIS A N 1
ATOM 1033 C CA . HIS A 1 129 ? -14.749 10.333 7.324 1.00 90.12 129 HIS A CA 1
ATOM 1034 C C . HIS A 1 129 ? -13.726 11.484 7.304 1.00 90.12 129 HIS A C 1
ATOM 1036 O O . HIS A 1 129 ? -13.287 11.984 8.347 1.00 90.12 129 HIS A O 1
ATOM 1042 N N . ARG A 1 130 ? -13.373 11.959 6.103 1.00 88.19 130 ARG A N 1
ATOM 1043 C CA . ARG A 1 130 ? -12.487 13.105 5.857 1.00 88.19 130 ARG A CA 1
ATOM 1044 C C . ARG A 1 130 ? -11.064 12.951 6.402 1.00 88.19 130 ARG A C 1
ATOM 1046 O O . ARG A 1 130 ? -10.378 13.953 6.609 1.00 88.19 130 ARG A O 1
ATOM 1053 N N . PHE A 1 131 ? -10.589 11.727 6.612 1.00 87.31 131 PHE A N 1
ATOM 1054 C CA . PHE A 1 131 ? -9.164 11.483 6.816 1.00 87.31 131 PHE A CA 1
ATOM 1055 C C . PHE A 1 131 ? -8.454 11.625 5.468 1.00 87.31 131 PHE A C 1
ATOM 1057 O O . PHE A 1 131 ? -8.784 10.930 4.511 1.00 87.31 131 PHE A O 1
ATOM 1064 N N . HIS A 1 132 ? -7.488 12.538 5.388 1.00 79.75 132 HIS A N 1
ATOM 1065 C CA . HIS A 1 132 ? -6.743 12.818 4.164 1.00 79.75 132 HIS A CA 1
ATOM 1066 C C . HIS A 1 132 ? -5.256 12.984 4.463 1.00 79.75 132 HIS A C 1
ATOM 1068 O O . HIS A 1 132 ? -4.858 13.375 5.561 1.00 79.75 132 HIS A O 1
ATOM 1074 N N . CYS A 1 133 ? -4.428 12.751 3.451 1.00 77.50 133 CYS A N 1
ATOM 1075 C CA . CYS A 1 133 ? -3.011 13.081 3.473 1.00 77.50 133 CYS A CA 1
ATOM 1076 C C . CYS A 1 133 ? -2.697 14.182 2.453 1.00 77.50 133 CYS A C 1
ATOM 1078 O O . CYS A 1 133 ? -3.350 14.290 1.420 1.00 77.50 133 CYS A O 1
ATOM 1080 N N . LYS A 1 134 ? -1.639 14.963 2.705 1.00 76.38 134 LYS A N 1
ATOM 1081 C CA . LYS A 1 134 ? -1.124 15.949 1.735 1.00 76.38 134 LYS A CA 1
ATOM 1082 C C . LYS A 1 134 ? -0.496 15.295 0.493 1.00 76.38 134 LYS A C 1
ATOM 1084 O O . LYS A 1 134 ? -0.389 15.929 -0.550 1.00 76.38 134 LYS A O 1
ATOM 1089 N N . LEU A 1 135 ? -0.044 14.044 0.615 1.00 75.88 135 LEU A N 1
ATOM 1090 C CA . LEU A 1 135 ? 0.569 13.279 -0.472 1.00 75.88 135 LEU A CA 1
ATOM 1091 C C . LEU A 1 135 ? -0.490 12.757 -1.452 1.00 75.88 135 LEU A C 1
ATOM 1093 O O . LEU A 1 135 ? -1.640 12.549 -1.082 1.00 75.88 135 LEU A O 1
ATOM 1097 N N . CYS A 1 136 ? -0.089 12.512 -2.702 1.00 83.81 136 CYS A N 1
ATOM 1098 C CA . CYS A 1 136 ? -0.974 11.974 -3.735 1.00 83.81 136 CYS A CA 1
ATOM 1099 C C . CYS A 1 136 ? -1.311 10.492 -3.449 1.00 83.81 136 CYS A C 1
ATOM 1101 O O . CYS A 1 136 ? -0.391 9.669 -3.454 1.00 83.81 136 CYS A O 1
ATOM 1103 N N . PRO A 1 137 ? -2.594 10.117 -3.255 1.00 87.19 137 PRO A N 1
ATOM 1104 C CA . PRO A 1 137 ? -2.976 8.730 -2.972 1.00 87.19 137 PRO A CA 1
ATOM 1105 C C . PRO A 1 137 ? -2.605 7.751 -4.090 1.00 87.19 137 PRO A C 1
ATOM 1107 O O . PRO A 1 137 ? -2.112 6.665 -3.804 1.00 87.19 137 PRO A O 1
ATOM 1110 N N . LEU A 1 138 ? -2.746 8.161 -5.359 1.00 89.12 138 LEU A N 1
ATOM 1111 C CA . LEU A 1 138 ? -2.348 7.341 -6.509 1.00 89.12 138 LEU A CA 1
ATOM 1112 C C . LEU A 1 138 ? -0.854 6.990 -6.464 1.00 89.12 138 LEU A C 1
ATOM 1114 O O . LEU A 1 138 ? -0.481 5.849 -6.712 1.00 89.12 138 LEU A O 1
ATOM 1118 N N . TRP A 1 139 ? -0.006 7.962 -6.117 1.00 89.56 139 TRP A N 1
ATOM 1119 C CA . TRP A 1 139 ? 1.433 7.740 -5.989 1.00 89.56 139 TRP A CA 1
ATOM 1120 C C . TRP A 1 139 ? 1.755 6.745 -4.872 1.00 89.56 139 TRP A C 1
ATOM 1122 O O . TRP A 1 139 ? 2.521 5.821 -5.102 1.00 89.56 139 TRP A O 1
ATOM 1132 N N . MET A 1 140 ? 1.137 6.885 -3.693 1.00 90.19 140 MET A N 1
ATOM 1133 C CA . MET A 1 140 ? 1.376 5.964 -2.571 1.00 90.19 140 MET A CA 1
ATOM 1134 C C . MET A 1 140 ? 0.892 4.543 -2.873 1.00 90.19 140 MET A C 1
ATOM 1136 O O . MET A 1 140 ? 1.575 3.582 -2.535 1.00 90.19 140 MET A O 1
ATOM 1140 N N . ALA A 1 141 ? -0.269 4.406 -3.521 1.00 92.56 141 ALA A N 1
ATOM 1141 C CA . ALA A 1 141 ? -0.772 3.107 -3.954 1.00 92.56 141 ALA A CA 1
ATOM 1142 C C . ALA A 1 141 ? 0.180 2.451 -4.964 1.00 92.56 141 ALA A C 1
ATOM 1144 O O . ALA A 1 141 ? 0.443 1.255 -4.870 1.00 92.56 141 ALA A O 1
ATOM 1145 N N . ALA A 1 142 ? 0.727 3.240 -5.892 1.00 92.50 142 ALA A N 1
ATOM 1146 C CA . ALA A 1 142 ? 1.663 2.762 -6.897 1.00 92.50 142 ALA A CA 1
ATOM 1147 C C . ALA A 1 142 ? 3.043 2.408 -6.316 1.00 92.50 142 ALA A C 1
ATOM 1149 O O . ALA A 1 142 ? 3.577 1.364 -6.666 1.00 92.50 142 ALA A O 1
ATOM 1150 N N . ASP A 1 143 ? 3.579 3.212 -5.389 1.00 93.25 143 ASP A N 1
ATOM 1151 C CA . ASP A 1 143 ? 4.825 2.931 -4.646 1.00 93.25 143 ASP A CA 1
ATOM 1152 C C . ASP A 1 143 ? 4.746 1.634 -3.828 1.00 93.25 143 ASP A C 1
ATOM 1154 O O . ASP A 1 143 ? 5.766 1.002 -3.575 1.00 93.25 143 ASP A O 1
ATOM 1158 N N . ARG A 1 144 ? 3.540 1.236 -3.407 1.00 94.44 144 ARG A N 1
ATOM 1159 C CA . ARG A 1 144 ? 3.301 0.011 -2.632 1.00 94.44 144 ARG A CA 1
ATOM 1160 C C . ARG A 1 144 ? 2.775 -1.164 -3.447 1.00 94.44 144 ARG A C 1
ATOM 1162 O O . ARG A 1 144 ? 2.585 -2.238 -2.888 1.00 94.44 144 ARG A O 1
ATOM 1169 N N . GLY A 1 145 ? 2.520 -0.970 -4.739 1.00 94.25 145 GLY A N 1
ATOM 1170 C CA . GLY A 1 145 ? 2.051 -2.042 -5.617 1.00 94.25 145 GLY A CA 1
ATOM 1171 C C . GLY A 1 145 ? 0.590 -2.432 -5.405 1.00 94.25 145 GLY A C 1
ATOM 1172 O O . GLY A 1 145 ? 0.150 -3.463 -5.908 1.00 94.25 145 GLY A O 1
ATOM 1173 N N . HIS A 1 146 ? -0.186 -1.609 -4.695 1.00 95.38 146 HIS A N 1
ATOM 1174 C CA . HIS A 1 146 ? -1.585 -1.885 -4.368 1.00 95.38 146 HIS A CA 1
ATOM 1175 C C . HIS A 1 146 ? -2.489 -1.609 -5.568 1.00 95.38 146 HIS A C 1
ATOM 1177 O O . HIS A 1 146 ? -3.206 -0.605 -5.611 1.00 95.38 146 HIS A O 1
ATOM 1183 N N . LEU A 1 147 ? -2.468 -2.511 -6.553 1.00 93.44 147 LEU A N 1
ATOM 1184 C CA . LEU A 1 147 ? -3.240 -2.395 -7.793 1.00 93.44 147 LEU A CA 1
ATOM 1185 C C . LEU A 1 147 ? -4.737 -2.088 -7.566 1.00 93.44 147 LEU A C 1
ATOM 1187 O O . LEU A 1 147 ? -5.246 -1.207 -8.258 1.00 93.44 147 LEU A O 1
ATOM 1191 N N . PRO A 1 148 ? -5.449 -2.688 -6.586 1.00 93.25 148 PRO A N 1
ATOM 1192 C CA . PRO A 1 148 ? -6.840 -2.320 -6.308 1.00 93.25 148 PRO A CA 1
ATOM 1193 C C . PRO A 1 148 ? -7.024 -0.848 -5.907 1.00 93.25 148 PRO A C 1
ATOM 1195 O O . PRO A 1 148 ? -7.986 -0.203 -6.326 1.00 93.25 148 PRO A O 1
ATOM 1198 N N . LEU A 1 149 ? -6.086 -0.279 -5.141 1.00 92.12 149 LEU A N 1
ATOM 1199 C CA . LEU A 1 149 ? -6.103 1.146 -4.793 1.00 92.12 149 LEU A CA 1
ATOM 1200 C C . LEU A 1 149 ? -5.733 2.022 -5.992 1.00 92.12 149 LEU A C 1
ATOM 1202 O O . LEU A 1 149 ? -6.340 3.073 -6.185 1.00 92.12 149 LEU A O 1
ATOM 1206 N N . VAL A 1 150 ? -4.790 1.594 -6.833 1.00 91.69 150 VAL A N 1
ATOM 1207 C CA . VAL A 1 150 ? -4.484 2.279 -8.101 1.00 91.69 150 VAL A CA 1
ATOM 1208 C C . VAL A 1 150 ? -5.726 2.304 -8.998 1.00 91.69 150 VAL A C 1
ATOM 1210 O O . VAL A 1 150 ? -6.090 3.359 -9.522 1.00 91.69 150 VAL A O 1
ATOM 1213 N N . TYR A 1 151 ? -6.445 1.184 -9.097 1.00 89.44 151 TYR A N 1
ATOM 1214 C CA . TYR A 1 151 ? -7.718 1.103 -9.807 1.00 89.44 151 TYR A CA 1
ATOM 1215 C C . TYR A 1 151 ? -8.788 2.019 -9.190 1.00 89.44 151 TYR A C 1
ATOM 1217 O O . TYR A 1 151 ? -9.591 2.623 -9.895 1.00 89.44 151 TYR A O 1
ATOM 1225 N N . PHE A 1 152 ? -8.794 2.207 -7.879 1.00 88.25 152 PHE A N 1
ATOM 1226 C CA . PHE A 1 152 ? -9.721 3.151 -7.267 1.00 88.25 152 PHE A CA 1
ATOM 1227 C C . PHE A 1 152 ? -9.355 4.619 -7.570 1.00 88.25 152 PHE A C 1
ATOM 1229 O O . PHE A 1 152 ? -10.204 5.403 -7.999 1.00 88.25 152 PHE A O 1
ATOM 1236 N N . PHE A 1 153 ? -8.083 4.997 -7.407 1.00 86.25 153 PHE A N 1
ATOM 1237 C CA . PHE A 1 153 ? -7.641 6.392 -7.512 1.00 86.25 153 PHE A CA 1
ATOM 1238 C C . PHE A 1 153 ? -7.404 6.887 -8.944 1.00 86.25 153 PHE A C 1
ATOM 1240 O O . PHE A 1 153 ? -7.462 8.097 -9.177 1.00 86.25 153 PHE A O 1
ATOM 1247 N N . HIS A 1 154 ? -7.162 6.004 -9.920 1.00 79.69 154 HIS A N 1
ATOM 1248 C CA . HIS A 1 154 ? -6.938 6.445 -11.305 1.00 79.69 154 HIS A CA 1
ATOM 1249 C C . HIS A 1 154 ? -8.173 7.140 -11.900 1.00 79.69 154 HIS A C 1
ATOM 1251 O O . HIS A 1 154 ? -8.029 8.058 -12.701 1.00 79.69 154 HIS A O 1
ATOM 1257 N N . ARG A 1 155 ? -9.384 6.764 -11.461 1.00 73.88 155 ARG A N 1
ATOM 1258 C CA . ARG A 1 155 ? -10.646 7.352 -11.942 1.00 73.88 155 ARG A CA 1
ATOM 1259 C C . ARG A 1 155 ? -10.866 8.788 -11.465 1.00 73.88 155 ARG A C 1
ATOM 1261 O O . ARG A 1 155 ? -11.643 9.512 -12.076 1.00 73.88 155 ARG A O 1
ATOM 1268 N N . SER A 1 156 ? -10.217 9.192 -10.373 1.00 65.25 156 SER A N 1
ATOM 1269 C CA . SER A 1 156 ? -10.420 10.493 -9.721 1.00 65.25 156 SER A CA 1
ATOM 1270 C C . SER A 1 156 ? -9.267 11.477 -9.924 1.00 65.25 156 SER A C 1
ATOM 1272 O O . SER A 1 156 ? -9.396 12.647 -9.570 1.00 65.25 156 SER A O 1
ATOM 1274 N N . THR A 1 157 ? -8.140 11.042 -10.498 1.00 60.84 157 THR A N 1
ATOM 1275 C CA . THR A 1 157 ? -6.927 11.863 -10.626 1.00 60.84 157 THR A CA 1
ATOM 1276 C C . THR A 1 157 ? -6.564 12.111 -12.090 1.00 60.84 157 THR A C 1
ATOM 1278 O O . THR A 1 157 ? -5.883 11.327 -12.740 1.00 60.84 157 THR A O 1
ATOM 1281 N N . THR A 1 158 ? -6.979 13.262 -12.617 1.00 55.03 158 THR A N 1
ATOM 1282 C CA . THR A 1 158 ? -6.768 13.663 -14.020 1.00 55.03 158 THR A CA 1
ATOM 1283 C C . THR A 1 158 ? -5.334 14.105 -14.359 1.00 55.03 158 THR A C 1
ATOM 1285 O O . THR A 1 158 ? -5.032 14.308 -15.533 1.00 55.03 158 THR A O 1
ATOM 1288 N N . THR A 1 159 ? -4.426 14.278 -13.384 1.00 53.31 159 THR A N 1
ATOM 1289 C CA . THR A 1 159 ? -3.214 15.102 -13.605 1.00 53.31 159 THR A CA 1
ATOM 1290 C C . THR A 1 159 ? -1.858 14.563 -13.115 1.00 53.31 159 THR A C 1
ATOM 1292 O O . THR A 1 159 ? -0.864 15.261 -13.303 1.00 53.31 159 THR A O 1
ATOM 1295 N N . ARG A 1 160 ? -1.724 13.361 -12.519 1.00 61.16 160 ARG A N 1
ATOM 1296 C CA . ARG A 1 160 ? -0.448 12.957 -11.854 1.00 61.16 160 ARG A CA 1
ATOM 1297 C C . ARG A 1 160 ? 0.061 11.520 -12.098 1.00 61.16 160 ARG A C 1
ATOM 1299 O O . ARG A 1 160 ? 0.689 10.934 -11.218 1.00 61.16 160 ARG A O 1
ATOM 1306 N N . SER A 1 161 ? -0.134 10.966 -13.296 1.00 69.44 161 SER A N 1
ATOM 1307 C CA . SER A 1 161 ? 0.238 9.574 -13.622 1.00 69.44 161 SER A CA 1
ATOM 1308 C C . SER A 1 161 ? 1.746 9.288 -13.708 1.00 69.44 161 SER A C 1
ATOM 1310 O O . SER A 1 161 ? 2.177 8.215 -13.296 1.00 69.44 161 SER A O 1
ATOM 1312 N N . ALA A 1 162 ? 2.569 10.239 -14.168 1.00 81.12 162 ALA A N 1
ATOM 1313 C CA . ALA A 1 162 ? 4.003 10.000 -14.396 1.00 81.12 162 ALA A CA 1
ATOM 1314 C C . ALA A 1 162 ? 4.777 9.676 -13.104 1.00 81.12 162 ALA A C 1
ATOM 1316 O O . ALA A 1 162 ? 5.582 8.751 -13.068 1.00 81.12 162 ALA A O 1
ATOM 1317 N N . GLY A 1 163 ? 4.495 10.397 -12.013 1.00 86.38 163 GLY A N 1
ATOM 1318 C CA . GLY A 1 163 ? 5.125 10.124 -10.719 1.00 86.38 163 GLY A CA 1
ATOM 1319 C C . GLY A 1 163 ? 4.726 8.762 -10.149 1.00 86.38 163 GLY A C 1
ATOM 1320 O O . GLY A 1 163 ? 5.568 8.073 -9.582 1.00 86.38 163 GLY A O 1
ATOM 1321 N N . ALA A 1 164 ? 3.457 8.368 -10.307 1.00 89.12 164 ALA A N 1
ATOM 1322 C CA . ALA A 1 164 ? 2.962 7.066 -9.859 1.00 89.12 164 ALA A CA 1
ATOM 1323 C C . ALA A 1 164 ? 3.585 5.918 -10.668 1.00 89.12 164 ALA A C 1
ATOM 1325 O O . ALA A 1 164 ? 4.035 4.936 -10.087 1.00 89.12 164 ALA A O 1
ATOM 1326 N N . MET A 1 165 ? 3.694 6.079 -11.990 1.00 90.62 165 MET A N 1
ATOM 1327 C CA . MET A 1 165 ? 4.368 5.116 -12.862 1.00 90.62 165 MET A CA 1
ATOM 1328 C C . MET A 1 165 ? 5.852 4.970 -12.509 1.00 90.62 165 MET A C 1
ATOM 1330 O O . MET A 1 165 ? 6.331 3.847 -12.390 1.00 90.62 165 MET A O 1
ATOM 1334 N N . ASN A 1 166 ? 6.564 6.075 -12.264 1.00 91.50 166 ASN A N 1
ATOM 1335 C CA . ASN A 1 166 ? 7.968 6.026 -11.844 1.00 91.50 166 ASN A CA 1
ATOM 1336 C C . ASN A 1 166 ? 8.141 5.320 -10.492 1.00 91.50 166 ASN A C 1
ATOM 1338 O O . ASN A 1 166 ? 9.069 4.532 -10.342 1.00 91.50 166 ASN A O 1
ATOM 1342 N N . ALA A 1 167 ? 7.241 5.565 -9.533 1.00 92.19 167 ALA A N 1
ATOM 1343 C CA . ALA A 1 167 ? 7.276 4.903 -8.231 1.00 92.19 167 ALA A CA 1
ATOM 1344 C C . ALA A 1 167 ? 7.040 3.391 -8.347 1.00 92.19 167 ALA A C 1
ATOM 1346 O O . ALA A 1 167 ? 7.854 2.610 -7.859 1.00 92.19 167 ALA A O 1
ATOM 1347 N N . ALA A 1 168 ? 5.993 2.979 -9.068 1.00 94.25 168 ALA A N 1
ATOM 1348 C CA . ALA A 1 168 ? 5.725 1.566 -9.332 1.00 94.25 168 ALA A CA 1
ATOM 1349 C C . ALA A 1 168 ? 6.897 0.888 -10.054 1.00 94.25 168 ALA A C 1
ATOM 1351 O O . ALA A 1 168 ? 7.301 -0.208 -9.671 1.00 94.25 168 ALA A O 1
ATOM 1352 N N . ALA A 1 169 ? 7.484 1.561 -11.048 1.00 94.56 169 ALA A N 1
ATOM 1353 C CA . ALA A 1 169 ? 8.639 1.064 -11.785 1.00 94.56 169 ALA A CA 1
ATOM 1354 C C . ALA A 1 169 ? 9.872 0.899 -10.887 1.00 94.56 169 ALA A C 1
ATOM 1356 O O . ALA A 1 169 ? 10.492 -0.157 -10.911 1.00 94.56 169 ALA A O 1
ATOM 1357 N N . SER A 1 170 ? 10.175 1.889 -10.038 1.00 95.25 170 SER A N 1
ATOM 1358 C CA . SER A 1 170 ? 11.301 1.837 -9.087 1.00 95.25 170 SER A CA 1
ATOM 1359 C C . SER A 1 170 ? 11.180 0.761 -8.007 1.00 95.25 170 SER A C 1
ATOM 1361 O O . SER A 1 170 ? 12.158 0.473 -7.328 1.00 95.25 170 SER A O 1
ATOM 1363 N N . ARG A 1 171 ? 9.974 0.213 -7.826 1.00 95.94 171 ARG A N 1
ATOM 1364 C CA . ARG A 1 171 ? 9.640 -0.840 -6.857 1.00 95.94 171 ARG A CA 1
ATOM 1365 C C . ARG A 1 171 ? 9.357 -2.189 -7.522 1.00 95.94 171 ARG A C 1
ATOM 1367 O O . ARG A 1 171 ? 9.064 -3.162 -6.833 1.00 95.94 171 ARG A O 1
ATOM 1374 N N . GLY A 1 172 ? 9.379 -2.241 -8.855 1.00 94.50 172 GLY A N 1
ATOM 1375 C CA . GLY A 1 172 ? 9.178 -3.470 -9.619 1.00 94.50 172 GLY A CA 1
ATOM 1376 C C . GLY A 1 172 ? 7.735 -3.951 -9.656 1.00 94.50 172 GLY A C 1
ATOM 1377 O O . GLY A 1 172 ? 7.482 -5.122 -9.928 1.00 94.50 172 GLY A O 1
ATOM 1378 N N . HIS A 1 173 ? 6.770 -3.072 -9.388 1.00 97.00 173 HIS A N 1
ATOM 1379 C CA . HIS A 1 173 ? 5.351 -3.408 -9.404 1.00 97.00 173 HIS A CA 1
ATOM 1380 C C . HIS A 1 173 ? 4.814 -3.470 -10.841 1.00 97.00 173 HIS A C 1
ATOM 1382 O O . HIS A 1 173 ? 4.027 -2.616 -11.255 1.00 97.00 173 HIS A O 1
ATOM 1388 N N . LEU A 1 174 ? 5.238 -4.490 -11.597 1.00 95.69 174 LEU A N 1
ATOM 1389 C CA . LEU A 1 174 ? 4.925 -4.673 -13.019 1.00 95.69 174 LEU A CA 1
ATOM 1390 C C . LEU A 1 174 ? 3.423 -4.552 -13.312 1.00 95.69 174 LEU A C 1
ATOM 1392 O O . LEU A 1 174 ? 3.046 -3.749 -14.153 1.00 95.69 174 LEU A O 1
ATOM 1396 N N . ALA A 1 175 ? 2.559 -5.235 -12.554 1.00 96.00 175 ALA A N 1
ATOM 1397 C CA . ALA A 1 175 ? 1.107 -5.173 -12.764 1.00 96.00 175 ALA A CA 1
ATOM 1398 C C . ALA A 1 175 ? 0.535 -3.744 -12.640 1.00 96.00 175 ALA A C 1
ATOM 1400 O O . ALA A 1 175 ? -0.398 -3.365 -13.348 1.00 96.00 175 ALA A O 1
ATOM 1401 N N . VAL A 1 176 ? 1.110 -2.913 -11.761 1.00 93.94 176 VAL A N 1
ATOM 1402 C CA . VAL A 1 176 ? 0.746 -1.493 -11.657 1.00 93.94 176 VAL A CA 1
ATOM 1403 C C . VAL A 1 176 ? 1.302 -0.705 -12.841 1.00 93.94 176 VAL A C 1
ATOM 1405 O O . VAL A 1 176 ? 0.599 0.149 -13.376 1.00 93.94 176 VAL A O 1
ATOM 1408 N N . VAL A 1 177 ? 2.534 -0.981 -13.273 1.00 92.75 177 VAL A N 1
ATOM 1409 C CA . VAL A 1 177 ? 3.146 -0.337 -14.447 1.00 92.75 177 VAL A CA 1
ATOM 1410 C C . VAL A 1 177 ? 2.347 -0.637 -15.717 1.00 92.75 177 VAL A C 1
ATOM 1412 O O . VAL A 1 177 ? 2.020 0.299 -16.444 1.00 92.75 177 VAL A O 1
ATOM 1415 N N . GLU A 1 178 ? 1.967 -1.893 -15.945 1.00 92.62 178 GLU A N 1
ATOM 1416 C CA . GLU A 1 178 ? 1.106 -2.331 -17.051 1.00 92.62 178 GLU A CA 1
ATOM 1417 C C . GLU A 1 178 ? -0.239 -1.605 -17.023 1.00 92.62 178 GLU A C 1
ATOM 1419 O O . GLU A 1 178 ? -0.644 -0.975 -18.006 1.00 92.62 178 GLU A O 1
ATOM 1424 N N . PHE A 1 179 ? -0.901 -1.614 -15.863 1.00 91.69 179 PHE A N 1
ATOM 1425 C CA . PHE A 1 179 ? -2.177 -0.936 -15.681 1.00 91.69 179 PHE A CA 1
ATOM 1426 C C . PHE A 1 179 ? -2.072 0.565 -15.983 1.00 91.69 179 PHE A C 1
ATOM 1428 O O . PHE A 1 179 ? -2.899 1.118 -16.716 1.00 91.69 179 PHE A O 1
ATOM 1435 N N . LEU A 1 180 ? -1.048 1.233 -15.445 1.00 89.19 180 LEU A N 1
ATOM 1436 C CA . LEU A 1 180 ? -0.832 2.660 -15.662 1.00 89.19 180 LEU A CA 1
ATOM 1437 C C . LEU A 1 180 ? -0.454 2.964 -17.120 1.00 89.19 180 LEU A C 1
ATOM 1439 O O . LEU A 1 180 ? -0.894 3.981 -17.652 1.00 89.19 180 LEU A O 1
ATOM 1443 N N . HIS A 1 181 ? 0.311 2.094 -17.781 1.00 87.31 181 HIS A N 1
ATOM 1444 C CA . HIS A 1 181 ? 0.704 2.248 -19.183 1.00 87.31 181 HIS A CA 1
ATOM 1445 C C . HIS A 1 181 ? -0.509 2.231 -20.120 1.00 87.31 181 HIS A C 1
ATOM 1447 O O . HIS A 1 181 ? -0.651 3.113 -20.972 1.00 87.31 181 HIS A O 1
ATOM 1453 N N . VAL A 1 182 ? -1.419 1.275 -19.923 1.00 87.50 182 VAL A N 1
ATOM 1454 C CA . VAL A 1 182 ? -2.625 1.134 -20.751 1.00 87.50 182 VAL A CA 1
ATOM 1455 C C . VAL A 1 182 ? -3.613 2.278 -20.514 1.00 87.50 182 VAL A C 1
ATOM 1457 O O . VAL A 1 182 ? -4.184 2.799 -21.472 1.00 87.50 182 VAL A O 1
ATOM 1460 N N . ASN A 1 183 ? -3.805 2.692 -19.259 1.00 82.31 183 ASN A N 1
ATOM 1461 C CA . ASN A 1 183 ? -4.873 3.628 -18.891 1.00 82.31 183 ASN A CA 1
ATOM 1462 C C . ASN A 1 183 ? -4.457 5.109 -18.918 1.00 82.31 183 ASN A C 1
ATOM 1464 O O . ASN A 1 183 ? -5.323 5.979 -18.953 1.00 82.31 183 ASN A O 1
ATOM 1468 N N . PHE A 1 184 ? -3.157 5.423 -18.945 1.00 76.19 184 PHE A N 1
ATOM 1469 C CA . PHE A 1 184 ? -2.648 6.803 -18.991 1.00 76.19 184 PHE A CA 1
ATOM 1470 C C . PHE A 1 184 ? -1.836 7.099 -20.260 1.00 76.19 184 PHE A C 1
ATOM 1472 O O . PHE A 1 184 ? -0.777 7.740 -20.218 1.00 76.19 184 PHE A O 1
ATOM 1479 N N . ARG A 1 185 ? -2.355 6.650 -21.409 1.00 59.19 185 ARG A N 1
ATOM 1480 C CA . ARG A 1 185 ? -1.775 6.903 -22.735 1.00 59.19 185 ARG A CA 1
ATOM 1481 C C . ARG A 1 185 ? -1.583 8.410 -22.961 1.00 59.19 185 ARG A C 1
ATOM 1483 O O . ARG A 1 185 ? -2.538 9.176 -22.930 1.00 59.19 185 ARG A O 1
ATOM 1490 N N . GLY A 1 186 ? -0.330 8.830 -23.157 1.00 56.50 186 GLY A N 1
ATOM 1491 C CA . GLY A 1 186 ? 0.047 10.221 -23.458 1.00 56.50 186 GLY A CA 1
ATOM 1492 C C . GLY A 1 186 ? 0.974 10.899 -22.442 1.00 56.50 186 GLY A C 1
ATOM 1493 O O . GLY A 1 186 ? 1.438 12.005 -22.697 1.00 56.50 186 GLY A O 1
ATOM 1494 N N . ARG A 1 187 ? 1.287 10.262 -21.306 1.00 62.34 187 ARG A N 1
ATOM 1495 C CA . ARG A 1 187 ? 2.251 10.795 -20.321 1.00 62.34 187 ARG A CA 1
ATOM 1496 C C . ARG A 1 187 ? 3.306 9.751 -19.970 1.00 62.34 187 ARG A C 1
ATOM 1498 O O . ARG A 1 187 ? 3.394 9.301 -18.829 1.00 62.34 187 ARG A O 1
ATOM 1505 N N . ARG A 1 188 ? 4.084 9.349 -20.978 1.00 70.81 188 ARG A N 1
ATOM 1506 C CA . ARG A 1 188 ? 5.304 8.559 -20.772 1.00 70.81 188 ARG A CA 1
ATOM 1507 C C . ARG A 1 188 ? 6.312 9.454 -20.059 1.00 70.81 188 ARG A C 1
ATOM 1509 O O . ARG A 1 188 ? 6.443 10.624 -20.409 1.00 70.81 188 ARG A O 1
ATOM 1516 N N . SER A 1 189 ? 6.966 8.933 -19.031 1.00 73.94 189 SER A N 1
ATOM 1517 C CA . SER A 1 189 ? 8.115 9.606 -18.442 1.00 73.94 189 SER A CA 1
ATOM 1518 C C . SER A 1 189 ? 9.362 8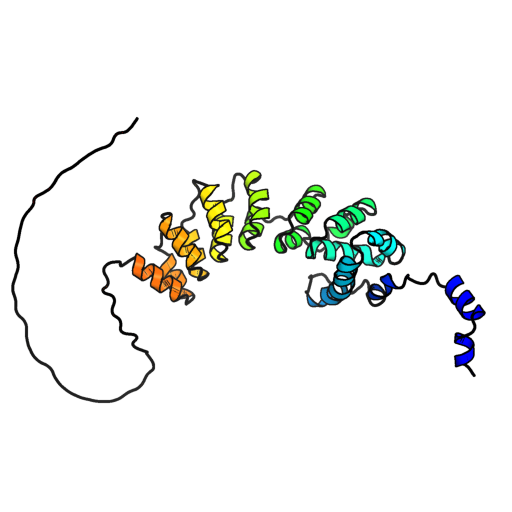.906 -18.945 1.00 73.94 189 SER A C 1
ATOM 1520 O O . SER A 1 189 ? 9.511 7.701 -18.752 1.00 73.94 189 SER A O 1
ATOM 1522 N N . ASP A 1 190 ? 10.282 9.670 -19.520 1.00 74.00 190 ASP A N 1
ATOM 1523 C CA . ASP A 1 190 ? 11.599 9.165 -19.939 1.00 74.00 190 ASP A CA 1
ATOM 1524 C C . ASP A 1 190 ? 12.380 8.591 -18.743 1.00 74.00 190 ASP A C 1
ATOM 1526 O O . ASP A 1 190 ? 13.267 7.755 -18.873 1.00 74.00 190 ASP A O 1
ATOM 1530 N N . ASN A 1 191 ? 11.991 8.987 -17.529 1.00 8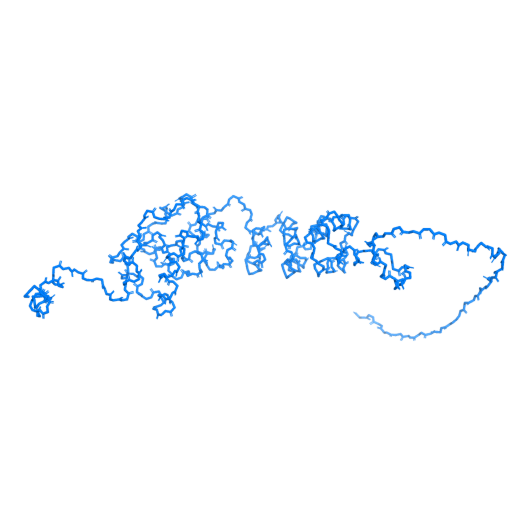7.44 191 ASN A N 1
ATOM 1531 C CA . ASN A 1 191 ? 12.601 8.535 -16.294 1.00 87.44 191 ASN A CA 1
ATOM 1532 C C . ASN A 1 191 ? 12.055 7.186 -15.788 1.00 87.44 191 ASN A C 1
ATOM 1534 O O . ASN A 1 191 ? 12.635 6.626 -14.860 1.00 87.44 191 ASN A O 1
ATOM 1538 N N . THR A 1 192 ? 10.961 6.652 -16.353 1.00 90.81 192 THR A N 1
ATOM 1539 C CA . THR A 1 192 ? 10.352 5.395 -15.877 1.00 90.81 192 THR A CA 1
ATOM 1540 C C . THR A 1 192 ? 11.301 4.213 -16.051 1.00 90.81 192 THR A C 1
ATOM 1542 O O . THR A 1 192 ? 11.493 3.444 -15.109 1.00 90.81 192 THR A O 1
ATOM 1545 N N . MET A 1 193 ? 11.938 4.091 -17.219 1.00 92.44 193 MET A N 1
ATOM 1546 C CA . MET A 1 193 ? 12.871 2.994 -17.481 1.00 92.44 193 MET A CA 1
ATOM 1547 C C . MET A 1 193 ? 14.127 3.101 -16.617 1.00 92.44 193 MET A C 1
ATOM 1549 O O . MET A 1 193 ? 14.550 2.109 -16.029 1.00 92.44 193 MET A O 1
ATOM 1553 N N . ARG A 1 194 ? 14.658 4.318 -16.441 1.00 93.88 194 ARG A N 1
ATOM 1554 C CA . ARG A 1 194 ? 15.761 4.576 -15.508 1.00 93.88 194 ARG A CA 1
ATOM 1555 C C . ARG A 1 194 ? 15.409 4.166 -14.076 1.00 93.88 194 ARG A C 1
ATOM 1557 O O . ARG A 1 194 ? 16.227 3.549 -13.407 1.00 93.88 194 ARG A O 1
ATOM 1564 N N . CYS A 1 195 ? 14.198 4.480 -13.608 1.00 94.06 195 CYS A N 1
ATOM 1565 C CA . CYS A 1 195 ? 13.713 4.067 -12.289 1.00 94.06 195 CYS A CA 1
ATOM 1566 C C . CYS A 1 195 ? 13.628 2.540 -12.150 1.00 94.06 195 CYS A C 1
ATOM 1568 O O . CYS A 1 195 ? 14.077 2.015 -11.137 1.00 94.06 195 CYS A O 1
ATOM 1570 N N . ALA A 1 196 ? 13.088 1.833 -13.148 1.00 95.69 196 ALA A N 1
ATOM 1571 C CA . ALA A 1 196 ? 13.027 0.369 -13.135 1.00 95.69 196 ALA A CA 1
ATOM 1572 C C . ALA A 1 196 ? 14.422 -0.272 -13.117 1.00 95.69 196 ALA A C 1
ATOM 1574 O O . ALA A 1 196 ? 14.650 -1.229 -12.378 1.00 95.69 196 ALA A O 1
ATOM 1575 N N . ALA A 1 197 ? 15.354 0.283 -13.893 1.00 95.19 197 ALA A N 1
ATOM 1576 C CA . ALA A 1 197 ? 16.719 -0.216 -13.981 1.00 95.19 197 ALA A CA 1
ATOM 1577 C C . ALA A 1 197 ? 17.535 0.054 -12.710 1.00 95.19 197 ALA A C 1
ATOM 1579 O O . ALA A 1 197 ? 18.213 -0.844 -12.221 1.00 95.19 197 ALA A O 1
ATOM 1580 N N . ALA A 1 198 ? 17.390 1.242 -12.115 1.00 94.69 198 ALA A N 1
ATOM 1581 C CA . ALA A 1 198 ? 17.984 1.568 -10.817 1.00 94.69 198 ALA A CA 1
ATOM 1582 C C . ALA A 1 198 ? 17.450 0.692 -9.669 1.00 94.69 198 ALA A C 1
ATOM 1584 O O . ALA A 1 198 ? 18.132 0.544 -8.664 1.00 94.69 198 ALA A O 1
ATOM 1585 N N . GLY A 1 199 ? 16.230 0.153 -9.795 1.00 93.75 199 GLY A N 1
ATOM 1586 C CA . GLY A 1 199 ? 15.653 -0.800 -8.839 1.00 93.75 199 GLY A CA 1
ATOM 1587 C C . GLY A 1 199 ? 15.970 -2.270 -9.142 1.00 93.75 199 GLY A C 1
ATOM 1588 O O . GLY A 1 199 ? 15.544 -3.145 -8.393 1.00 93.75 199 GLY A O 1
ATOM 1589 N N . GLY A 1 200 ? 16.669 -2.564 -10.244 1.00 94.69 200 GLY A N 1
ATOM 1590 C CA . GLY A 1 200 ? 17.027 -3.937 -10.617 1.00 94.69 200 GLY A CA 1
ATOM 1591 C C . GLY A 1 200 ? 15.846 -4.781 -11.092 1.00 94.69 200 GLY A C 1
ATOM 1592 O O . GLY A 1 200 ? 15.848 -6.001 -10.967 1.00 94.69 200 GLY A O 1
ATOM 1593 N N . HIS A 1 201 ? 14.787 -4.156 -11.605 1.00 96.88 201 HIS A N 1
ATOM 1594 C CA . HIS A 1 201 ? 13.549 -4.859 -11.932 1.00 96.88 201 HIS A CA 1
ATOM 1595 C C . HIS A 1 201 ? 13.509 -5.295 -13.398 1.00 96.88 201 HIS A C 1
ATOM 1597 O O . HIS A 1 201 ? 12.815 -4.682 -14.213 1.00 96.88 201 HIS A O 1
ATOM 1603 N N . LEU A 1 202 ? 14.224 -6.378 -13.725 1.00 95.06 202 LEU A N 1
ATOM 1604 C CA . LEU A 1 202 ? 14.390 -6.887 -15.094 1.00 95.06 202 LEU A CA 1
ATOM 1605 C C . LEU A 1 202 ? 13.072 -7.052 -15.868 1.00 95.06 202 LEU A C 1
ATOM 1607 O O . LEU A 1 202 ? 12.964 -6.550 -16.982 1.00 95.06 202 LEU A O 1
ATOM 1611 N N . LEU A 1 203 ? 12.054 -7.690 -15.278 1.00 96.69 203 LEU A N 1
ATOM 1612 C CA . LEU A 1 203 ? 10.755 -7.895 -15.944 1.00 96.69 203 LEU A CA 1
ATOM 1613 C C . LEU A 1 203 ? 10.058 -6.569 -16.279 1.00 96.69 203 LEU A C 1
ATOM 1615 O O . LEU A 1 203 ? 9.464 -6.413 -17.342 1.00 96.69 203 LEU A O 1
ATOM 1619 N N . THR A 1 204 ? 10.171 -5.582 -15.389 1.00 95.69 204 THR A N 1
ATOM 1620 C CA . THR A 1 204 ? 9.640 -4.236 -15.625 1.00 95.69 204 THR A CA 1
ATOM 1621 C C . THR A 1 204 ? 10.416 -3.530 -16.734 1.00 95.69 204 THR A C 1
ATOM 1623 O O . THR A 1 204 ? 9.812 -2.872 -17.574 1.00 95.69 204 THR A O 1
ATOM 1626 N N . VAL A 1 205 ? 11.744 -3.678 -16.777 1.00 94.69 205 VAL A N 1
ATOM 1627 C CA . VAL A 1 205 ? 12.587 -3.113 -17.843 1.00 94.69 205 VAL A CA 1
ATOM 1628 C C . VAL A 1 205 ? 12.268 -3.745 -19.198 1.00 94.69 205 VAL A C 1
ATOM 1630 O O . VAL A 1 205 ? 12.127 -3.009 -20.171 1.00 94.69 205 VAL A O 1
ATOM 1633 N N . GLN A 1 206 ? 12.087 -5.066 -19.257 1.00 94.56 206 GLN A N 1
ATOM 1634 C CA . GLN A 1 206 ? 11.655 -5.789 -20.459 1.00 94.56 206 GLN A CA 1
ATOM 1635 C C . GLN A 1 206 ? 10.322 -5.250 -20.977 1.00 94.56 206 GLN A C 1
ATOM 1637 O O . GLN A 1 206 ? 10.259 -4.758 -22.100 1.00 94.56 206 GLN A O 1
ATOM 1642 N N . PHE A 1 207 ? 9.300 -5.208 -20.116 1.00 94.94 207 PHE A N 1
ATOM 1643 C CA . PHE A 1 207 ? 7.993 -4.661 -20.475 1.00 94.94 207 PHE A CA 1
ATOM 1644 C C . PHE A 1 207 ? 8.084 -3.218 -20.996 1.00 94.94 207 PHE A C 1
ATOM 1646 O O . PHE A 1 207 ? 7.466 -2.866 -22.003 1.00 94.94 207 PHE A O 1
ATOM 1653 N N . LEU A 1 208 ? 8.851 -2.356 -20.324 1.00 92.25 208 LEU A N 1
ATOM 1654 C CA . LEU A 1 208 ? 9.025 -0.970 -20.756 1.00 92.25 208 LEU A CA 1
ATOM 1655 C C . LEU A 1 208 ? 9.764 -0.891 -22.102 1.00 92.25 208 LEU A C 1
ATOM 1657 O O . LEU A 1 208 ? 9.400 -0.068 -22.941 1.00 92.25 208 LEU A O 1
ATOM 1661 N N . PHE A 1 209 ? 10.760 -1.743 -22.336 1.00 91.38 209 PHE A N 1
ATOM 1662 C CA . PHE A 1 209 ? 11.493 -1.779 -23.601 1.00 91.38 209 PHE A CA 1
ATOM 1663 C C . PHE A 1 209 ? 10.593 -2.210 -24.757 1.00 91.38 209 PHE A C 1
ATOM 1665 O O . PHE A 1 209 ? 10.509 -1.497 -25.756 1.00 91.38 209 PHE A O 1
ATOM 1672 N N . ASP A 1 210 ? 9.826 -3.283 -24.571 1.00 91.69 210 ASP A N 1
ATOM 1673 C CA . ASP A 1 210 ? 8.902 -3.811 -25.581 1.00 91.69 210 ASP A CA 1
ATOM 1674 C C . ASP A 1 210 ? 7.811 -2.801 -25.959 1.00 91.69 210 ASP A C 1
ATOM 1676 O O . ASP A 1 210 ? 7.317 -2.779 -27.085 1.00 91.69 210 ASP A O 1
ATOM 1680 N N . ASN A 1 211 ? 7.455 -1.907 -25.033 1.00 89.69 211 ASN A N 1
ATOM 1681 C CA . ASN A 1 211 ? 6.496 -0.840 -25.295 1.00 89.69 211 ASN A CA 1
ATOM 1682 C C . ASN A 1 211 ? 7.138 0.428 -25.890 1.00 89.69 211 ASN A C 1
ATOM 1684 O O . ASN A 1 211 ? 6.408 1.374 -26.197 1.00 89.69 211 ASN A O 1
ATOM 1688 N N . GLY A 1 212 ? 8.460 0.488 -26.067 1.00 87.56 212 GLY A N 1
ATOM 1689 C CA . GLY A 1 212 ? 9.167 1.613 -26.691 1.00 87.56 212 GLY A CA 1
ATOM 1690 C C . GLY A 1 212 ? 9.528 2.755 -25.736 1.00 87.56 212 GLY A C 1
ATOM 1691 O O . GLY A 1 212 ? 9.466 3.922 -26.124 1.00 87.56 212 GLY A O 1
ATOM 1692 N N . TYR A 1 213 ? 9.836 2.458 -24.471 1.00 89.31 213 TYR A N 1
ATOM 1693 C CA . TYR A 1 213 ? 10.482 3.428 -23.575 1.00 89.31 213 TYR A CA 1
ATOM 1694 C C . TYR A 1 213 ? 11.996 3.496 -23.854 1.00 89.31 213 TYR A C 1
ATOM 1696 O O . TYR A 1 213 ? 12.607 2.485 -24.183 1.00 89.31 213 TYR A O 1
ATOM 1704 N N . ASP A 1 214 ? 12.595 4.683 -23.705 1.00 86.94 214 ASP A N 1
ATOM 1705 C CA . ASP A 1 214 ? 14.011 4.936 -24.018 1.00 86.94 214 ASP A CA 1
ATOM 1706 C C . ASP A 1 214 ? 14.974 4.312 -22.973 1.00 86.94 214 ASP A C 1
ATOM 1708 O O . ASP A 1 214 ? 14.904 4.680 -21.792 1.00 86.94 214 ASP A O 1
ATOM 1712 N N . PRO A 1 215 ? 15.897 3.408 -23.378 1.00 86.88 215 PRO A N 1
ATOM 1713 C CA . PRO A 1 215 ? 16.892 2.793 -22.496 1.00 86.88 215 PRO A CA 1
ATOM 1714 C C . PRO A 1 215 ? 18.139 3.638 -22.233 1.00 86.88 215 PRO A C 1
ATOM 1716 O O . PRO A 1 215 ? 18.964 3.237 -21.408 1.00 86.88 215 PRO A O 1
ATOM 1719 N N . ARG A 1 216 ? 18.294 4.800 -22.875 1.00 84.19 216 ARG A N 1
ATOM 1720 C CA . ARG A 1 216 ? 19.522 5.614 -22.864 1.00 84.19 216 ARG A CA 1
ATOM 1721 C C . ARG A 1 216 ? 20.158 5.828 -21.487 1.00 84.19 216 ARG A C 1
ATOM 1723 O O . ARG A 1 216 ? 21.375 5.767 -21.372 1.00 84.19 216 ARG A O 1
ATOM 1730 N N . TYR A 1 217 ? 19.356 6.075 -20.451 1.00 86.44 217 TYR A N 1
ATOM 1731 C CA . TYR A 1 217 ? 19.848 6.289 -19.079 1.00 86.44 217 TYR A CA 1
ATOM 1732 C C . TYR A 1 217 ? 19.663 5.077 -18.160 1.00 86.44 217 TYR A C 1
ATOM 1734 O O . TYR A 1 217 ? 20.028 5.119 -16.987 1.00 86.44 217 TYR A O 1
ATOM 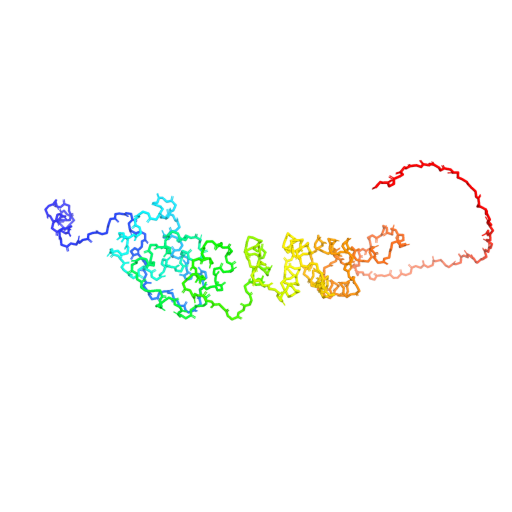1742 N N . ALA A 1 218 ? 19.040 4.014 -18.659 1.00 90.44 218 ALA A N 1
ATOM 1743 C CA . ALA A 1 218 ? 18.722 2.834 -17.871 1.00 90.44 218 ALA A CA 1
ATOM 1744 C C . ALA A 1 218 ? 19.970 1.984 -17.607 1.00 90.44 218 ALA A C 1
ATOM 1746 O O . ALA A 1 218 ? 20.139 1.499 -16.491 1.00 90.44 218 ALA A O 1
ATOM 1747 N N . LEU A 1 219 ? 20.863 1.863 -18.597 1.00 91.00 219 LEU A N 1
ATOM 1748 C CA . LEU A 1 219 ? 22.093 1.080 -18.466 1.00 91.00 219 LEU A CA 1
ATOM 1749 C C . LEU A 1 219 ? 23.027 1.677 -17.407 1.00 91.00 219 LEU A C 1
ATOM 1751 O O . LEU A 1 219 ? 23.418 0.980 -16.477 1.00 91.00 219 LEU A O 1
ATOM 1755 N N . GLU A 1 220 ? 23.314 2.978 -17.499 1.00 91.12 220 GLU A N 1
ATOM 1756 C CA . GLU A 1 220 ? 24.133 3.691 -16.510 1.00 91.12 220 GLU A CA 1
ATOM 1757 C C . GLU A 1 220 ? 23.566 3.526 -15.092 1.00 91.12 220 GLU A C 1
ATOM 1759 O O . GLU A 1 220 ? 24.301 3.212 -14.159 1.00 91.12 220 GLU A O 1
ATOM 1764 N N . ALA A 1 221 ? 22.245 3.656 -14.939 1.00 92.06 221 ALA A N 1
ATOM 1765 C CA . ALA A 1 221 ? 21.586 3.503 -13.648 1.00 92.06 221 ALA A CA 1
ATOM 1766 C C . ALA A 1 221 ? 21.670 2.071 -13.089 1.00 92.06 221 ALA A C 1
ATOM 1768 O O . ALA A 1 221 ? 21.884 1.906 -11.889 1.00 92.06 221 ALA A O 1
ATOM 1769 N N . ALA A 1 222 ? 21.528 1.043 -13.932 1.00 93.44 222 ALA A N 1
ATOM 1770 C CA . ALA A 1 222 ? 21.696 -0.350 -13.514 1.00 93.44 222 ALA A CA 1
ATOM 1771 C C . ALA A 1 222 ? 23.141 -0.634 -13.078 1.00 93.44 222 ALA A C 1
ATOM 1773 O O . ALA A 1 222 ? 23.357 -1.241 -12.028 1.00 93.44 222 ALA A O 1
ATOM 1774 N N . VAL A 1 223 ? 24.127 -0.146 -13.839 1.00 92.94 223 VAL A N 1
ATOM 1775 C CA . VAL A 1 223 ? 25.558 -0.324 -13.543 1.00 92.94 223 VAL A CA 1
ATOM 1776 C C . VAL A 1 223 ? 25.955 0.402 -12.258 1.00 92.94 223 VAL A C 1
ATOM 1778 O O . VAL A 1 223 ? 26.633 -0.185 -11.420 1.00 92.94 223 VAL A O 1
ATOM 1781 N N . GLN A 1 224 ? 25.494 1.641 -12.060 1.00 93.50 224 GLN A N 1
ATOM 1782 C CA . GLN A 1 224 ? 25.806 2.434 -10.867 1.00 93.50 224 GLN A CA 1
ATOM 1783 C C . GLN A 1 224 ? 25.342 1.752 -9.571 1.00 93.50 224 GLN A C 1
ATOM 1785 O O . GLN A 1 224 ? 26.020 1.849 -8.549 1.00 93.50 224 GLN A O 1
ATOM 1790 N N . VAL A 1 225 ? 24.183 1.090 -9.603 1.00 94.69 225 VAL A N 1
ATOM 1791 C CA . VAL A 1 225 ? 23.624 0.387 -8.437 1.00 94.69 225 VAL A CA 1
ATOM 1792 C C . VAL A 1 225 ? 24.174 -1.042 -8.316 1.00 94.69 225 VAL A C 1
ATOM 1794 O O . VAL A 1 225 ? 24.223 -1.585 -7.215 1.00 94.69 225 VAL A O 1
ATOM 1797 N N . GLY A 1 226 ? 24.637 -1.636 -9.421 1.00 92.44 226 GLY A N 1
ATOM 1798 C CA . GLY A 1 226 ? 25.205 -2.988 -9.464 1.00 92.44 226 GLY A CA 1
ATOM 1799 C C . GLY A 1 226 ? 24.222 -4.082 -9.900 1.00 92.44 226 GLY A C 1
ATOM 1800 O O . GLY A 1 226 ? 24.431 -5.253 -9.589 1.00 92.44 226 GLY A O 1
ATOM 1801 N N . HIS A 1 227 ? 23.151 -3.732 -10.616 1.00 95.75 227 HIS A N 1
ATOM 1802 C CA . HIS A 1 227 ? 22.170 -4.683 -11.153 1.00 95.75 227 HIS A CA 1
ATOM 1803 C C . HIS A 1 227 ? 22.650 -5.287 -12.480 1.00 95.75 227 HIS A C 1
ATOM 1805 O O . HIS A 1 227 ? 22.298 -4.828 -13.570 1.00 95.75 227 HIS A O 1
ATOM 1811 N N . THR A 1 228 ? 23.503 -6.308 -12.376 1.00 93.00 228 THR A N 1
ATOM 1812 C CA . THR A 1 228 ? 24.188 -6.947 -13.513 1.00 93.00 228 THR A CA 1
ATOM 1813 C C . THR A 1 228 ? 23.244 -7.657 -14.483 1.00 93.00 228 THR A C 1
ATOM 1815 O O . THR A 1 228 ? 23.508 -7.677 -15.681 1.00 93.00 228 THR A O 1
ATOM 1818 N N . ASP A 1 229 ? 22.126 -8.192 -14.000 1.00 94.38 229 ASP A N 1
ATOM 1819 C CA . ASP A 1 229 ? 21.079 -8.841 -14.794 1.00 94.38 229 ASP A CA 1
ATOM 1820 C C . ASP A 1 229 ? 20.361 -7.856 -15.728 1.00 94.38 229 ASP A C 1
ATOM 1822 O O . ASP A 1 229 ? 20.178 -8.124 -16.919 1.00 94.38 229 ASP A O 1
ATOM 1826 N N . VAL A 1 230 ? 20.006 -6.683 -15.202 1.00 94.12 230 VAL A N 1
ATOM 1827 C CA . VAL A 1 230 ? 19.405 -5.597 -15.978 1.00 94.12 230 VAL A CA 1
ATOM 1828 C C . VAL A 1 230 ? 20.418 -4.991 -16.946 1.00 94.12 230 VAL A C 1
ATOM 1830 O O . VAL A 1 230 ? 20.073 -4.752 -18.104 1.00 94.12 230 VAL A O 1
ATOM 1833 N N . ALA A 1 231 ? 21.658 -4.767 -16.504 1.00 93.12 231 ALA A N 1
ATOM 1834 C CA . ALA A 1 231 ? 22.716 -4.232 -17.359 1.00 93.12 231 ALA A CA 1
ATOM 1835 C C . ALA A 1 231 ? 23.008 -5.168 -18.544 1.00 93.12 231 ALA A C 1
ATOM 1837 O O . ALA A 1 231 ? 22.955 -4.723 -19.689 1.00 93.12 231 ALA A O 1
ATOM 1838 N N . ALA A 1 232 ? 23.183 -6.470 -18.294 1.00 92.69 232 ALA A N 1
ATOM 1839 C CA . ALA A 1 232 ? 23.409 -7.467 -19.341 1.00 92.69 232 ALA A CA 1
ATOM 1840 C C . ALA A 1 232 ? 22.239 -7.540 -20.337 1.00 92.69 232 ALA A C 1
ATOM 1842 O O . ALA A 1 232 ? 22.447 -7.656 -21.548 1.00 92.69 232 ALA A O 1
ATOM 1843 N N . TYR A 1 233 ? 20.996 -7.437 -19.851 1.00 93.81 233 TYR A N 1
ATOM 1844 C CA . TYR A 1 233 ? 19.830 -7.360 -20.729 1.00 93.81 233 TYR A CA 1
ATOM 1845 C C . TYR A 1 233 ? 19.872 -6.112 -21.622 1.00 93.81 233 TYR A C 1
ATOM 1847 O O . TYR A 1 233 ? 19.706 -6.227 -22.837 1.00 93.81 233 TYR A O 1
ATOM 1855 N N . LEU A 1 234 ? 20.113 -4.934 -21.040 1.00 90.88 234 LEU A N 1
ATOM 1856 C CA . LEU A 1 234 ? 20.147 -3.663 -21.768 1.00 90.88 234 LEU A CA 1
ATOM 1857 C C . LEU A 1 234 ? 21.317 -3.580 -22.757 1.00 90.88 234 LEU A C 1
ATOM 1859 O O . LEU A 1 234 ? 21.140 -3.029 -23.842 1.00 90.88 234 LEU A O 1
ATOM 1863 N N . GLU A 1 235 ? 22.475 -4.155 -22.433 1.00 90.19 235 GLU A N 1
ATOM 1864 C CA . GLU A 1 235 ? 23.621 -4.266 -23.344 1.00 90.19 235 GLU A CA 1
ATOM 1865 C C . GLU A 1 235 ? 23.304 -5.164 -24.536 1.00 90.19 235 GLU A C 1
ATOM 1867 O O . GLU A 1 235 ? 23.504 -4.754 -25.679 1.00 90.19 235 GLU A O 1
ATOM 1872 N N . ARG A 1 236 ? 22.725 -6.348 -24.293 1.00 88.69 236 ARG A N 1
ATOM 1873 C CA . ARG A 1 236 ? 22.306 -7.261 -25.368 1.00 88.69 236 ARG A CA 1
ATOM 1874 C C . ARG A 1 236 ? 21.302 -6.604 -26.312 1.00 88.69 236 ARG A C 1
ATOM 1876 O O . ARG A 1 236 ? 21.346 -6.811 -27.520 1.00 88.69 236 ARG A O 1
ATOM 1883 N N . VAL A 1 237 ? 20.379 -5.830 -25.753 1.00 87.38 237 VAL A N 1
ATOM 1884 C CA . VAL A 1 237 ? 19.328 -5.149 -26.512 1.00 87.38 237 VAL A CA 1
ATOM 1885 C C . VAL A 1 237 ? 19.859 -3.919 -27.257 1.00 87.38 237 VAL A C 1
ATOM 1887 O O . VAL A 1 237 ? 19.408 -3.637 -28.365 1.00 87.38 237 VAL A O 1
ATOM 1890 N N . SER A 1 238 ? 20.837 -3.210 -26.688 1.00 82.12 238 SER A N 1
ATOM 1891 C CA . SER A 1 238 ? 21.477 -2.048 -27.325 1.00 82.12 238 SER A CA 1
ATOM 1892 C C . SER A 1 238 ? 22.502 -2.452 -28.389 1.00 82.12 238 SER A C 1
ATOM 1894 O O . SER A 1 238 ? 22.726 -1.699 -29.336 1.00 82.12 238 SER A O 1
ATOM 1896 N N . ASN A 1 239 ? 23.111 -3.635 -28.257 1.00 78.88 239 ASN A N 1
ATOM 1897 C CA . ASN A 1 239 ? 24.078 -4.186 -29.203 1.00 78.88 239 ASN A CA 1
ATOM 1898 C C . ASN A 1 239 ? 23.688 -5.610 -29.660 1.00 78.88 239 ASN A C 1
ATOM 1900 O O . ASN A 1 239 ? 24.329 -6.592 -29.276 1.00 78.88 239 ASN A O 1
ATOM 1904 N N . PRO A 1 240 ? 22.669 -5.743 -30.530 1.00 62.03 240 PRO A N 1
ATOM 1905 C CA . PRO A 1 240 ? 22.215 -7.038 -31.042 1.00 62.03 240 PRO A CA 1
ATOM 1906 C C . PRO A 1 240 ? 23.223 -7.733 -31.982 1.00 62.03 240 PRO A C 1
ATOM 1908 O O . PRO A 1 240 ? 22.951 -8.837 -32.447 1.00 62.03 240 PRO A O 1
ATOM 1911 N N . GLN A 1 241 ? 24.363 -7.099 -32.289 1.00 54.03 241 GLN A N 1
ATOM 1912 C CA . GLN A 1 241 ? 25.407 -7.600 -33.195 1.00 54.03 241 GLN A CA 1
ATOM 1913 C C . GLN A 1 241 ? 26.697 -8.027 -32.475 1.00 54.03 241 GLN A C 1
ATOM 1915 O O . GLN A 1 241 ? 27.639 -8.453 -33.142 1.00 54.03 241 GLN A O 1
ATOM 1920 N N . SER A 1 242 ? 26.772 -7.950 -31.141 1.00 46.47 242 SER A N 1
ATOM 1921 C CA . SER A 1 242 ? 27.916 -8.530 -30.430 1.00 46.47 242 SER A CA 1
ATOM 1922 C C . SER A 1 242 ? 27.813 -10.060 -30.463 1.00 46.47 242 SER A C 1
ATOM 1924 O O . SER A 1 242 ? 26.802 -10.599 -30.001 1.00 46.47 242 SER A O 1
ATOM 1926 N N . PRO A 1 243 ? 28.814 -10.779 -31.009 1.00 44.06 243 PRO A N 1
ATOM 1927 C CA . PRO A 1 243 ? 28.823 -12.231 -30.969 1.00 44.06 243 PRO A CA 1
ATOM 1928 C C . PRO A 1 243 ? 28.792 -12.685 -29.510 1.00 44.06 243 PRO A C 1
ATOM 1930 O O . PRO A 1 243 ? 29.399 -12.076 -28.630 1.00 44.06 243 PRO A O 1
ATOM 1933 N N . CYS A 1 244 ? 28.028 -13.739 -29.258 1.00 45.88 244 CYS A N 1
ATOM 1934 C CA . CYS A 1 244 ? 27.992 -14.446 -27.992 1.00 45.88 244 CYS A CA 1
ATOM 1935 C C . CYS A 1 244 ? 29.378 -15.033 -27.684 1.00 45.88 244 CYS A C 1
ATOM 1937 O O . CYS A 1 244 ? 29.637 -16.200 -27.968 1.00 45.88 244 CYS A O 1
ATOM 1939 N N . ASP A 1 245 ? 30.256 -14.230 -27.089 1.00 35.97 245 ASP A N 1
ATOM 1940 C CA . ASP A 1 245 ? 31.481 -14.717 -26.472 1.00 35.97 245 ASP A CA 1
ATOM 1941 C C . ASP A 1 245 ? 31.110 -15.389 -25.151 1.00 35.97 245 ASP A C 1
ATOM 1943 O O . ASP A 1 245 ? 31.010 -14.788 -24.079 1.00 35.97 245 ASP A O 1
ATOM 1947 N N . THR A 1 246 ? 30.878 -16.695 -25.244 1.00 44.94 246 THR A N 1
ATOM 1948 C CA . THR A 1 246 ? 30.991 -17.619 -24.122 1.00 44.94 246 THR A CA 1
ATOM 1949 C C . THR A 1 246 ? 32.440 -17.645 -23.640 1.00 44.94 246 THR A C 1
ATOM 1951 O O . THR A 1 246 ? 33.176 -18.588 -23.911 1.00 44.94 246 THR A O 1
ATOM 1954 N N . THR A 1 247 ? 32.849 -16.627 -22.893 1.00 35.66 247 THR A N 1
ATOM 1955 C CA . THR A 1 247 ? 33.996 -16.711 -21.989 1.00 35.66 247 THR A CA 1
ATOM 1956 C C . THR A 1 247 ? 33.629 -16.018 -20.689 1.00 35.66 247 THR A C 1
ATOM 1958 O O . THR A 1 247 ? 33.856 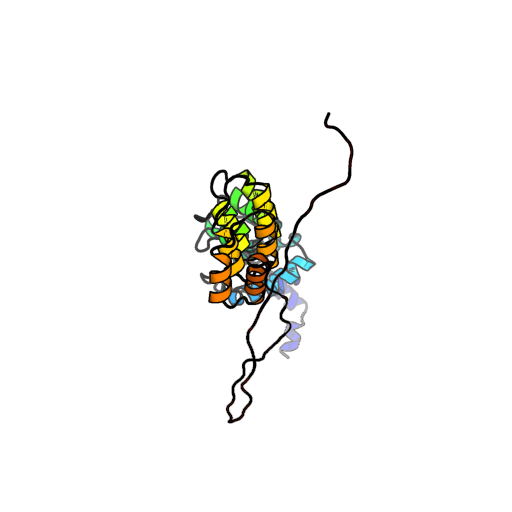-14.827 -20.496 1.00 35.66 247 THR A O 1
ATOM 1961 N N . PHE A 1 248 ? 33.062 -16.802 -19.773 1.00 36.81 248 PHE A N 1
ATOM 1962 C CA . PHE A 1 248 ? 33.207 -16.551 -18.346 1.00 36.81 248 PHE A CA 1
ATOM 1963 C C . PHE A 1 248 ? 34.711 -16.537 -18.035 1.00 36.81 248 PHE A C 1
ATOM 1965 O O . PHE A 1 248 ? 35.322 -17.587 -17.850 1.00 36.81 248 PHE A O 1
ATOM 1972 N N . ALA A 1 249 ? 35.320 -15.355 -18.016 1.00 30.48 249 ALA A N 1
ATOM 1973 C CA . ALA A 1 249 ? 36.621 -15.145 -17.406 1.00 30.48 249 ALA A CA 1
ATOM 1974 C C . ALA A 1 249 ? 36.381 -14.500 -16.040 1.00 30.48 249 ALA A C 1
ATOM 1976 O O . ALA A 1 249 ? 36.121 -13.306 -15.912 1.00 30.48 249 ALA A O 1
ATOM 1977 N N . THR A 1 250 ? 36.427 -15.346 -15.017 1.00 32.09 250 THR A N 1
ATOM 1978 C CA . THR A 1 250 ? 36.578 -14.979 -13.613 1.00 32.09 250 THR A CA 1
ATOM 1979 C C . THR A 1 250 ? 37.783 -14.057 -13.448 1.00 32.09 250 THR A C 1
ATOM 1981 O O . THR A 1 250 ? 38.925 -14.501 -13.558 1.00 32.09 250 THR A O 1
ATOM 1984 N N . SER A 1 251 ? 37.553 -12.779 -13.157 1.00 31.97 251 SER A N 1
ATOM 1985 C CA . SER A 1 251 ? 38.607 -11.890 -12.676 1.00 31.97 251 SER A CA 1
ATOM 1986 C C . SER A 1 251 ? 38.750 -12.041 -11.160 1.00 31.97 251 SER A C 1
ATOM 1988 O O . SER A 1 251 ? 38.175 -11.279 -10.385 1.00 31.97 251 SER A O 1
ATOM 1990 N N . THR A 1 252 ? 39.543 -13.019 -10.739 1.00 31.23 252 THR A N 1
ATOM 1991 C CA . THR A 1 252 ? 40.280 -12.950 -9.473 1.00 31.23 252 THR A CA 1
ATOM 1992 C C . THR A 1 252 ? 41.749 -13.166 -9.800 1.00 31.23 252 THR A C 1
ATOM 1994 O O . THR A 1 252 ? 42.153 -14.259 -10.176 1.00 31.23 252 THR A O 1
ATOM 1997 N N . THR A 1 253 ? 42.481 -12.053 -9.757 1.00 38.75 253 THR A N 1
ATOM 1998 C CA . THR A 1 253 ? 43.887 -11.902 -9.356 1.00 38.75 253 THR A CA 1
ATOM 1999 C C . THR A 1 253 ? 44.702 -13.189 -9.192 1.00 38.75 253 THR A C 1
ATOM 2001 O O . THR A 1 253 ? 44.433 -13.955 -8.276 1.00 38.75 253 THR A O 1
ATOM 2004 N N . GLU A 1 254 ? 45.773 -13.351 -9.974 1.00 32.00 254 GLU A N 1
ATOM 2005 C CA . GLU A 1 254 ? 47.153 -13.297 -9.461 1.00 32.00 254 GLU A CA 1
ATOM 2006 C C . GLU A 1 254 ? 48.208 -13.524 -10.563 1.00 32.00 254 GLU A C 1
ATOM 2008 O O . GLU A 1 254 ? 47.990 -14.146 -11.597 1.00 32.00 254 GLU A O 1
ATOM 2013 N N . SER A 1 255 ? 49.358 -12.918 -10.301 1.00 34.28 255 SER A N 1
ATOM 2014 C CA . SER A 1 255 ? 50.642 -12.881 -10.999 1.00 34.28 255 SER A CA 1
ATOM 2015 C C . SER A 1 255 ? 51.249 -14.232 -11.411 1.00 34.28 255 SER A C 1
ATOM 2017 O O . SER A 1 255 ? 51.352 -15.117 -10.568 1.00 34.28 255 SER A O 1
ATOM 2019 N N . ASN A 1 256 ? 51.812 -14.325 -12.628 1.00 31.23 256 ASN A N 1
ATOM 2020 C CA . ASN A 1 256 ? 53.248 -14.591 -12.879 1.00 31.23 256 ASN A CA 1
ATOM 2021 C C . ASN A 1 256 ? 53.570 -14.899 -14.365 1.00 31.23 256 ASN A C 1
ATOM 2023 O O . ASN A 1 256 ? 53.054 -15.849 -14.932 1.00 31.23 256 ASN A O 1
ATOM 2027 N N . VAL A 1 257 ? 54.475 -14.084 -14.929 1.00 31.95 257 VAL A N 1
ATOM 2028 C CA . VAL A 1 257 ? 55.728 -14.445 -15.640 1.00 31.95 257 VAL A CA 1
ATOM 2029 C C . VAL A 1 257 ? 55.683 -15.420 -16.846 1.00 31.95 257 VAL A C 1
ATOM 2031 O O . VAL A 1 257 ? 55.497 -16.610 -16.649 1.00 31.95 257 VAL A O 1
ATOM 2034 N N . VAL A 1 258 ? 56.028 -14.857 -18.031 1.00 29.78 258 VAL A N 1
ATOM 2035 C CA . VAL A 1 258 ? 56.632 -15.403 -19.292 1.00 29.78 258 VAL A CA 1
ATOM 2036 C C . VAL A 1 258 ? 56.003 -16.658 -19.943 1.00 29.78 258 VAL A C 1
ATOM 2038 O O . VAL A 1 258 ? 55.574 -17.572 -19.268 1.00 29.78 258 VAL A O 1
ATOM 2041 N N . ASP A 1 259 ? 55.913 -16.845 -21.263 1.00 28.69 259 ASP A N 1
ATOM 2042 C CA . ASP A 1 259 ? 56.702 -16.347 -22.391 1.00 28.69 259 ASP A CA 1
ATOM 2043 C C . ASP A 1 259 ? 55.968 -16.643 -23.725 1.00 28.69 259 ASP A C 1
ATOM 2045 O O . ASP A 1 259 ? 55.201 -17.597 -23.824 1.00 28.69 259 ASP A O 1
ATOM 2049 N N . VAL A 1 260 ? 56.295 -15.844 -24.747 1.00 29.36 260 VAL A N 1
ATOM 2050 C CA . VAL A 1 260 ? 56.539 -16.226 -26.158 1.00 29.36 260 VAL A CA 1
ATOM 2051 C C . VAL A 1 260 ? 55.446 -16.985 -26.939 1.00 29.36 260 VAL A C 1
ATOM 2053 O O . VAL A 1 260 ? 55.294 -18.196 -26.849 1.00 29.36 260 VAL A O 1
ATOM 2056 N N . CYS A 1 261 ? 54.811 -16.277 -27.882 1.00 25.38 261 CYS A N 1
ATOM 2057 C CA . CYS A 1 261 ? 55.107 -16.450 -29.314 1.00 25.38 261 CYS A CA 1
ATOM 2058 C C . CYS A 1 261 ? 54.382 -15.390 -30.157 1.00 25.38 261 CYS A C 1
ATOM 2060 O O . CYS A 1 261 ? 53.165 -15.405 -30.324 1.00 25.38 261 CYS A O 1
ATOM 2062 N N . SER A 1 262 ? 55.171 -14.469 -30.704 1.00 29.81 262 SER A N 1
ATOM 2063 C CA . SER A 1 262 ? 54.790 -13.560 -31.782 1.00 29.81 262 SER A CA 1
ATOM 2064 C C . SER A 1 262 ? 54.832 -14.272 -33.139 1.00 29.81 262 SER A C 1
ATOM 2066 O O . SER A 1 262 ? 55.570 -15.242 -33.307 1.00 29.81 262 SER A O 1
ATOM 2068 N N . SER A 1 263 ? 54.197 -13.634 -34.134 1.00 31.66 263 SER A N 1
ATOM 2069 C CA . SER A 1 263 ? 54.332 -13.848 -35.591 1.00 31.66 263 SER A CA 1
ATOM 2070 C C . SER A 1 263 ? 53.421 -14.965 -36.136 1.00 31.66 263 SER A C 1
ATOM 2072 O O . SER A 1 263 ? 53.296 -16.003 -35.510 1.00 31.66 263 SER A O 1
ATOM 2074 N N . GLN A 1 264 ? 52.701 -14.879 -37.256 1.00 31.75 264 GLN A N 1
ATOM 2075 C CA . GLN A 1 264 ? 52.618 -14.036 -38.464 1.00 31.75 264 GLN A CA 1
ATOM 2076 C C . GLN A 1 264 ? 51.145 -14.188 -38.949 1.00 31.75 264 GLN A C 1
ATOM 2078 O O . GLN A 1 264 ? 50.472 -15.120 -38.531 1.00 31.75 264 GLN A O 1
ATOM 2083 N N . GLY A 1 265 ? 50.515 -13.393 -39.804 1.00 27.41 265 GLY A N 1
ATOM 2084 C CA . GLY A 1 265 ? 50.939 -12.374 -40.741 1.00 27.41 265 GLY A CA 1
ATOM 2085 C C . GLY A 1 265 ? 49.685 -11.764 -41.388 1.00 27.41 265 GLY A C 1
ATOM 2086 O O . GLY A 1 265 ? 48.588 -12.315 -41.325 1.00 27.41 265 GLY A O 1
ATOM 2087 N N . ALA A 1 266 ? 49.867 -10.577 -41.952 1.00 33.44 266 ALA A N 1
ATOM 2088 C CA . ALA A 1 266 ? 48.860 -9.823 -42.681 1.00 33.44 266 ALA A CA 1
ATOM 2089 C C . ALA A 1 266 ? 48.565 -10.416 -44.075 1.00 33.44 266 ALA A C 1
ATOM 2091 O O . ALA A 1 266 ? 49.282 -11.294 -44.552 1.00 33.44 266 ALA A O 1
ATOM 2092 N N . THR A 1 267 ? 47.604 -9.777 -44.759 1.00 30.44 267 THR A N 1
ATOM 2093 C CA . THR A 1 267 ? 47.114 -9.977 -46.144 1.00 30.44 267 THR A CA 1
ATOM 2094 C C . THR A 1 267 ? 46.023 -11.046 -46.246 1.00 30.44 267 THR A C 1
ATOM 2096 O O . THR A 1 267 ? 46.143 -12.107 -45.662 1.00 30.44 267 THR A O 1
ATOM 2099 N N . GLY A 1 268 ? 44.892 -10.863 -46.920 1.00 26.88 268 GLY A N 1
ATOM 2100 C CA . GLY A 1 268 ? 44.400 -9.879 -47.883 1.00 26.88 268 GLY A CA 1
ATOM 2101 C C . GLY A 1 268 ? 43.272 -10.572 -48.676 1.00 26.88 268 GLY A C 1
ATOM 2102 O O . GLY A 1 268 ? 43.202 -11.796 -48.653 1.00 26.88 268 GLY A O 1
ATOM 2103 N N . PHE A 1 269 ? 42.452 -9.804 -49.406 1.00 29.02 269 PHE A N 1
ATOM 2104 C CA . PHE A 1 269 ? 41.340 -10.251 -50.279 1.00 29.02 269 PHE A CA 1
ATOM 2105 C C . PHE A 1 269 ? 40.082 -10.769 -49.548 1.00 29.02 269 PHE A C 1
ATOM 2107 O O . PHE A 1 269 ? 40.169 -11.513 -48.588 1.00 29.02 269 PHE A O 1
ATOM 2114 N N . GLY A 1 270 ? 38.847 -10.424 -49.917 1.00 27.25 270 GLY A N 1
ATOM 2115 C CA . GLY A 1 270 ? 38.326 -9.821 -51.143 1.00 27.25 270 GLY A CA 1
ATOM 2116 C C . GLY A 1 270 ? 37.165 -10.678 -51.660 1.00 27.25 270 GLY A C 1
ATOM 2117 O O . GLY A 1 270 ? 37.409 -11.771 -52.149 1.00 27.25 270 GLY A O 1
ATOM 2118 N N . ILE A 1 271 ? 35.927 -10.191 -51.541 1.00 35.56 271 ILE A N 1
ATOM 2119 C CA . ILE A 1 271 ? 34.706 -10.698 -52.207 1.00 35.56 271 ILE A CA 1
ATOM 2120 C C . ILE A 1 271 ? 33.694 -9.531 -52.150 1.00 35.56 271 ILE A C 1
ATOM 2122 O O . ILE A 1 271 ? 33.418 -9.045 -51.059 1.00 35.56 271 ILE A O 1
ATOM 2126 N N . SER A 1 272 ? 33.291 -8.829 -53.226 1.00 29.41 272 SER A N 1
ATOM 2127 C CA . SER A 1 272 ? 32.488 -9.244 -54.404 1.00 29.41 272 SER A CA 1
ATOM 2128 C C . SER A 1 272 ? 31.365 -10.226 -54.039 1.00 29.41 272 SER A C 1
ATOM 2130 O O . SER A 1 272 ? 31.583 -11.160 -53.290 1.00 29.41 272 SER A O 1
ATOM 2132 N N . GLY A 1 273 ? 30.119 -10.142 -54.486 1.00 27.36 273 GLY A N 1
ATOM 2133 C CA . GLY A 1 273 ? 29.344 -9.238 -55.322 1.00 27.36 273 GLY A CA 1
ATOM 2134 C C . GLY A 1 273 ? 27.869 -9.657 -55.148 1.00 27.36 273 GLY A C 1
ATOM 2135 O O . GLY A 1 273 ? 27.583 -10.760 -54.705 1.00 27.36 273 GLY A O 1
ATOM 2136 N N . HIS A 1 274 ? 26.932 -8.747 -55.397 1.00 29.84 274 HIS A N 1
ATOM 2137 C CA . HIS A 1 274 ? 25.916 -8.867 -56.452 1.00 29.84 274 HIS A CA 1
ATOM 2138 C C . HIS A 1 274 ? 24.763 -9.891 -56.306 1.00 29.84 274 HIS A C 1
ATOM 2140 O O . HIS A 1 274 ? 24.977 -11.093 -56.266 1.00 29.84 274 HIS A O 1
ATOM 2146 N N . ARG A 1 275 ? 23.556 -9.329 -56.536 1.00 30.28 275 ARG A N 1
ATOM 2147 C CA . ARG A 1 275 ? 22.288 -9.901 -57.063 1.00 30.28 275 ARG A CA 1
ATOM 2148 C C . ARG A 1 275 ? 21.360 -10.557 -56.027 1.00 30.28 275 ARG A C 1
ATOM 2150 O O . ARG A 1 275 ? 21.804 -11.384 -55.255 1.00 30.28 275 ARG A O 1
ATOM 2157 N N . ALA A 1 276 ? 20.120 -10.092 -55.828 1.00 27.98 276 ALA A N 1
ATOM 2158 C CA . ALA A 1 276 ? 18.967 -9.845 -56.725 1.00 27.98 276 ALA A CA 1
ATOM 2159 C C . ALA A 1 276 ? 18.130 -11.107 -57.009 1.00 27.98 276 ALA A C 1
ATOM 2161 O O . ALA A 1 276 ? 18.703 -12.144 -57.323 1.00 27.98 276 ALA A O 1
ATOM 2162 N N . CYS A 1 277 ? 16.798 -10.909 -56.993 1.00 26.91 277 CYS A N 1
ATOM 2163 C CA . CYS A 1 277 ? 15.705 -11.828 -57.374 1.00 26.91 277 CYS A CA 1
ATOM 2164 C C . CYS A 1 277 ? 15.479 -13.009 -56.416 1.00 26.91 277 CYS A C 1
ATOM 2166 O O . CYS A 1 277 ? 16.430 -13.556 -55.884 1.00 26.91 277 CYS A O 1
ATOM 2168 N N . GLU A 1 278 ? 14.284 -13.513 -56.117 1.00 28.91 278 GLU A N 1
ATOM 2169 C CA . GLU A 1 278 ? 12.853 -13.323 -56.438 1.00 28.91 278 GLU A CA 1
ATOM 2170 C C . GLU A 1 278 ? 12.140 -14.190 -55.349 1.00 28.91 278 GLU A C 1
ATOM 2172 O O . GLU A 1 278 ? 12.785 -15.029 -54.722 1.00 28.91 278 GLU A O 1
ATOM 2177 N N . ILE A 1 279 ? 10.868 -14.044 -54.976 1.00 31.34 279 ILE A N 1
ATOM 2178 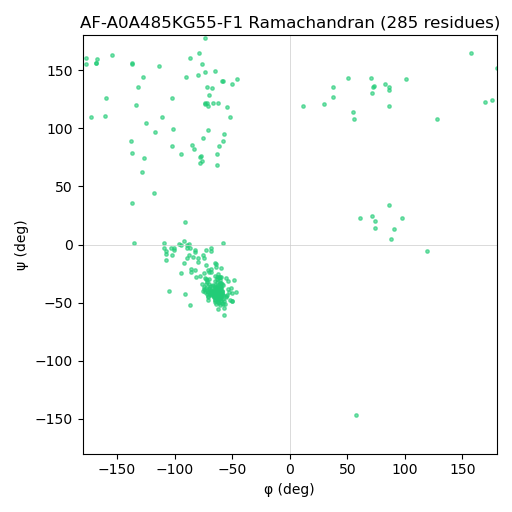C CA . ILE A 1 279 ? 9.700 -14.657 -55.633 1.00 31.34 279 ILE A CA 1
ATOM 2179 C C . ILE A 1 279 ? 8.467 -14.284 -54.769 1.00 31.34 279 ILE A C 1
ATOM 2181 O O . ILE A 1 279 ? 8.469 -14.533 -53.567 1.00 31.34 279 ILE A O 1
ATOM 2185 N N . LEU A 1 280 ? 7.473 -13.658 -55.419 1.00 27.78 280 LEU A N 1
ATOM 2186 C CA . LEU A 1 280 ? 5.995 -13.786 -55.323 1.00 27.78 280 LEU A CA 1
ATOM 2187 C C . LEU A 1 280 ? 5.377 -14.190 -53.965 1.00 27.78 280 LEU A C 1
ATOM 2189 O O . LEU A 1 280 ? 5.673 -15.256 -53.444 1.00 27.78 280 LEU A O 1
ATOM 2193 N N . GLY A 1 281 ? 4.494 -13.379 -53.367 1.00 27.08 281 GLY A N 1
ATOM 2194 C CA . GLY A 1 281 ? 3.053 -13.303 -53.702 1.00 27.08 281 GLY A CA 1
ATOM 2195 C C . GLY A 1 281 ? 2.266 -1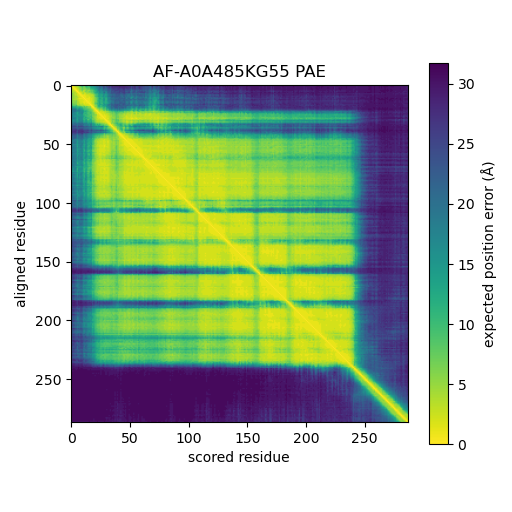4.115 -52.648 1.00 27.08 281 GLY A C 1
ATOM 2196 O O . GLY A 1 281 ? 2.754 -15.135 -52.191 1.00 27.08 281 GLY A O 1
ATOM 2197 N N . ASP A 1 282 ? 1.081 -13.781 -52.153 1.00 28.66 282 ASP A N 1
ATOM 2198 C CA . ASP A 1 282 ? 0.057 -12.835 -52.567 1.00 28.66 282 ASP A CA 1
ATOM 2199 C C . ASP A 1 282 ? -1.072 -12.891 -51.493 1.00 28.66 282 ASP A C 1
ATOM 2201 O O . ASP A 1 282 ? -1.259 -13.939 -50.875 1.00 28.66 282 ASP A O 1
ATOM 2205 N N . MET A 1 283 ? -1.854 -11.808 -51.344 1.00 28.67 283 MET A N 1
ATOM 2206 C CA . MET A 1 283 ? -3.222 -11.739 -50.754 1.00 28.67 283 MET A CA 1
ATOM 2207 C C . MET A 1 283 ? -3.388 -11.890 -49.209 1.00 28.67 283 MET A C 1
ATOM 2209 O O . MET A 1 283 ? -2.781 -12.741 -48.582 1.00 28.67 283 MET A O 1
ATOM 2213 N N . CYS A 1 284 ? -4.198 -11.114 -48.468 1.00 28.80 284 CYS A N 1
ATOM 2214 C CA . CYS A 1 284 ? -5.552 -10.626 -48.745 1.00 28.80 284 CYS A CA 1
ATOM 2215 C C . CYS A 1 284 ? -5.934 -9.378 -47.903 1.00 28.80 284 CYS A C 1
ATOM 2217 O O . CYS A 1 284 ? -5.875 -9.394 -46.678 1.00 28.80 284 CYS A O 1
ATOM 2219 N N . GLN A 1 285 ? -6.350 -8.336 -48.628 1.00 33.84 285 GLN A N 1
ATOM 2220 C CA . GLN A 1 285 ? -7.461 -7.386 -48.434 1.00 33.84 285 GLN A CA 1
ATOM 2221 C C . GLN A 1 285 ? -7.890 -6.851 -47.052 1.00 33.84 285 GLN A C 1
ATOM 2223 O O . GLN A 1 285 ? -8.323 -7.562 -46.151 1.00 33.84 285 GLN A O 1
ATOM 2228 N N . ALA A 1 286 ? -7.935 -5.515 -47.036 1.00 32.97 286 ALA A N 1
ATOM 2229 C CA . ALA A 1 286 ? -8.832 -4.666 -46.269 1.00 32.97 286 ALA A CA 1
ATOM 2230 C C . ALA A 1 286 ? -10.308 -4.816 -46.694 1.00 32.97 286 ALA A C 1
ATOM 2232 O O . ALA A 1 286 ? -10.604 -5.001 -47.878 1.00 32.97 286 ALA A O 1
ATOM 2233 N N . ALA A 1 287 ? -11.196 -4.625 -45.719 1.00 39.09 287 ALA A N 1
ATOM 2234 C CA . ALA A 1 287 ? -12.550 -4.100 -45.864 1.00 39.09 287 ALA A CA 1
ATOM 2235 C C . ALA A 1 287 ? -12.737 -3.008 -44.802 1.00 39.09 287 ALA A C 1
ATOM 2237 O O . ALA A 1 287 ? -12.177 -3.187 -43.693 1.00 39.09 287 ALA A O 1
#